Protein AF-A0AAW0J7J6-F1 (afdb_monomer)

InterPro domains:
  IPR004367 Cyclin, C-terminal domain [PF02984] (49-140)
  IPR004367 Cyclin, C-terminal domain [SM01332] (27-142)
  IPR036915 Cyclin-like superfamily [SSF47954] (57-147)

Structure (mmCIF, N/CA/C/O backbone):
data_AF-A0AAW0J7J6-F1
#
_entry.id   AF-A0AAW0J7J6-F1
#
loop_
_atom_site.group_PDB
_atom_site.id
_atom_site.type_symbol
_atom_site.label_atom_id
_atom_site.label_alt_id
_atom_site.label_comp_id
_atom_site.label_asym_id
_atom_site.label_entity_id
_atom_site.label_seq_id
_atom_site.pdbx_PDB_ins_code
_atom_site.Cartn_x
_atom_site.Cartn_y
_atom_site.Cartn_z
_atom_site.occupancy
_atom_site.B_iso_or_equiv
_atom_site.auth_seq_id
_atom_site.auth_comp_id
_atom_site.auth_asym_id
_atom_site.auth_atom_id
_atom_site.pdbx_PDB_model_num
ATOM 1 N N . MET A 1 1 ? -72.180 -29.987 40.366 1.00 38.53 1 MET A N 1
ATOM 2 C CA . MET A 1 1 ? -70.927 -30.148 39.592 1.00 38.53 1 MET A CA 1
ATOM 3 C C . MET A 1 1 ? -71.280 -30.005 38.111 1.00 38.53 1 MET A C 1
ATOM 5 O O . MET A 1 1 ? -71.855 -30.912 37.544 1.00 38.53 1 MET A O 1
ATOM 9 N N . SER A 1 2 ? -71.361 -28.787 37.572 1.00 52.69 2 SER A N 1
ATOM 10 C CA . SER A 1 2 ? -70.308 -28.119 36.783 1.00 52.69 2 SER A CA 1
ATOM 11 C C . SER A 1 2 ? -69.523 -29.055 35.858 1.00 52.69 2 SER A C 1
ATOM 13 O O . SER A 1 2 ? -68.655 -29.782 36.334 1.00 52.69 2 SER A O 1
ATOM 15 N N . ARG A 1 3 ? -69.794 -28.979 34.546 1.00 45.84 3 ARG A N 1
ATOM 16 C CA . ARG A 1 3 ? -68.845 -28.482 33.528 1.00 45.84 3 ARG A CA 1
ATOM 17 C C . ARG A 1 3 ? -69.516 -28.452 32.146 1.00 45.84 3 ARG A C 1
ATOM 19 O O . ARG A 1 3 ? -69.848 -29.481 31.570 1.00 45.84 3 ARG A O 1
ATOM 26 N N . ARG A 1 4 ? -69.716 -27.230 31.636 1.00 53.78 4 ARG A N 1
ATOM 27 C CA . ARG A 1 4 ? -70.018 -26.921 30.229 1.00 53.78 4 ARG A CA 1
ATOM 28 C C . ARG A 1 4 ? -68.932 -27.538 29.344 1.00 53.78 4 ARG A C 1
ATOM 30 O O . ARG A 1 4 ? -67.760 -27.243 29.553 1.00 53.78 4 ARG A O 1
ATOM 37 N N . SER A 1 5 ? -69.322 -28.330 28.348 1.00 50.41 5 SER A N 1
ATOM 38 C CA . SER A 1 5 ? -68.420 -28.763 27.279 1.00 50.41 5 SER A CA 1
ATOM 39 C C . SER A 1 5 ? -68.598 -27.830 26.080 1.00 50.41 5 SER A C 1
ATOM 41 O O . SER A 1 5 ? -69.646 -27.812 25.433 1.00 50.41 5 SER A O 1
ATOM 43 N N . SER A 1 6 ? -67.597 -26.980 25.859 1.00 52.25 6 SER A N 1
ATOM 44 C CA . SER A 1 6 ? -67.529 -26.019 24.760 1.00 52.25 6 SER A CA 1
ATOM 45 C C . SER A 1 6 ? -67.300 -26.735 23.428 1.00 52.25 6 SER A C 1
ATOM 47 O O . SER A 1 6 ? -66.286 -27.404 23.244 1.00 52.25 6 SER A O 1
ATOM 49 N N . ARG A 1 7 ? -68.207 -26.540 22.464 1.00 52.00 7 ARG A N 1
ATOM 50 C CA . ARG A 1 7 ? -67.952 -26.829 21.045 1.00 52.00 7 ARG A CA 1
ATOM 51 C C . ARG A 1 7 ? -66.916 -25.834 20.514 1.00 52.00 7 ARG A C 1
ATOM 53 O O . ARG A 1 7 ? -67.248 -24.681 20.256 1.00 52.00 7 ARG A O 1
ATOM 60 N N . LEU A 1 8 ? -65.680 -26.287 20.325 1.00 48.00 8 LEU A N 1
ATOM 61 C CA . LEU A 1 8 ? -64.693 -25.610 19.485 1.00 48.00 8 LEU A CA 1
ATOM 62 C C . LEU A 1 8 ? -64.948 -26.020 18.029 1.00 48.00 8 LEU A C 1
ATOM 64 O O . LEU A 1 8 ? -64.651 -27.142 17.628 1.00 48.00 8 LEU A O 1
ATOM 68 N N . GLN A 1 9 ? -65.522 -25.114 17.238 1.00 54.78 9 GLN A N 1
ATOM 69 C CA . GLN A 1 9 ? -65.436 -25.195 15.782 1.00 54.78 9 GLN A CA 1
ATOM 70 C C . GLN A 1 9 ? -63.993 -24.866 15.391 1.00 54.78 9 GLN A C 1
ATOM 72 O O . GLN A 1 9 ? -63.564 -23.715 15.471 1.00 54.78 9 GLN A O 1
ATOM 77 N N . ALA A 1 10 ? -63.233 -25.882 14.989 1.00 50.56 10 ALA A N 1
ATOM 78 C CA . ALA A 1 10 ? -61.953 -25.693 14.326 1.00 50.56 10 ALA A CA 1
ATOM 79 C C . ALA A 1 10 ? -62.216 -25.054 12.955 1.00 50.56 10 ALA A C 1
ATOM 81 O O . ALA A 1 10 ? -62.556 -25.722 11.980 1.00 50.56 10 ALA A O 1
ATOM 82 N N . LYS A 1 11 ? -62.114 -23.725 12.904 1.00 47.09 11 LYS A N 1
ATOM 83 C CA . LYS A 1 11 ? -62.123 -22.942 11.673 1.00 47.09 11 LYS A CA 1
ATOM 84 C C . LYS A 1 11 ? -60.850 -23.290 10.903 1.00 47.09 11 LYS A C 1
ATOM 86 O O . LYS A 1 11 ? -59.770 -22.796 11.213 1.00 47.09 11 LYS A O 1
ATOM 91 N N . GLN A 1 12 ? -60.984 -24.186 9.932 1.00 52.22 12 GLN A N 1
ATOM 92 C CA . GLN A 1 12 ? -59.944 -24.535 8.976 1.00 52.22 12 GLN A CA 1
ATOM 93 C C . GLN A 1 12 ? -59.668 -23.300 8.104 1.00 52.22 12 GLN A C 1
ATOM 95 O O . GLN A 1 12 ? -60.346 -23.051 7.113 1.00 52.22 12 GLN A O 1
ATOM 100 N N . GLN A 1 13 ? -58.716 -22.464 8.523 1.00 50.84 13 GLN A N 1
ATOM 101 C CA . GLN A 1 13 ? -58.174 -21.398 7.688 1.00 50.84 13 GLN A CA 1
ATOM 102 C C . GLN A 1 13 ? -57.128 -22.016 6.766 1.00 50.84 13 GLN A C 1
ATOM 104 O O . GLN A 1 13 ? -55.993 -22.276 7.157 1.00 50.84 13 GLN A O 1
ATOM 109 N N . HIS A 1 14 ? -57.545 -22.277 5.531 1.00 46.56 14 HIS A N 1
ATOM 110 C CA . HIS A 1 14 ? -56.637 -22.433 4.407 1.00 46.56 14 HIS A CA 1
ATOM 111 C C . HIS A 1 14 ? -55.864 -21.110 4.269 1.00 46.56 14 HIS A C 1
ATOM 113 O O . HIS A 1 14 ? -56.439 -20.092 3.887 1.00 46.56 14 HIS A O 1
ATOM 119 N N . ALA A 1 15 ? -54.585 -21.090 4.645 1.00 42.00 15 ALA A N 1
ATOM 120 C CA . ALA A 1 15 ? -53.710 -19.954 4.386 1.00 42.00 15 ALA A CA 1
ATOM 121 C C . ALA A 1 15 ? -53.380 -19.940 2.886 1.00 42.00 15 ALA A C 1
ATOM 123 O O . ALA A 1 15 ? -52.411 -20.554 2.445 1.00 42.00 15 ALA A O 1
ATOM 124 N N . GLN A 1 16 ? -54.224 -19.286 2.083 1.00 40.50 16 GLN A N 1
ATOM 125 C CA . GLN A 1 16 ? -53.833 -18.911 0.728 1.00 40.50 16 GLN A CA 1
ATOM 126 C C . GLN A 1 16 ? -52.681 -17.898 0.812 1.00 40.50 16 GL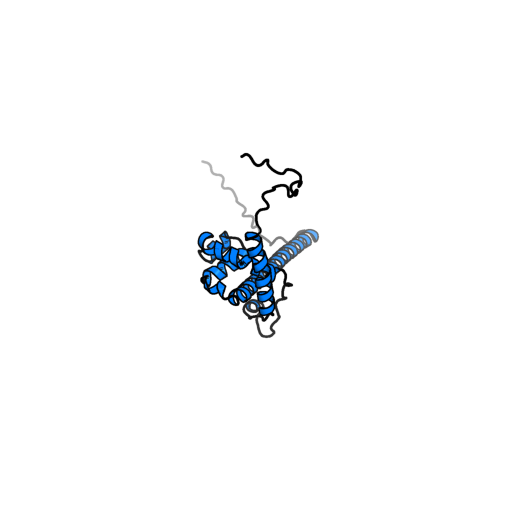N A C 1
ATOM 128 O O . GLN A 1 16 ? -52.750 -16.980 1.633 1.00 40.50 16 GLN A O 1
ATOM 133 N N . PRO A 1 17 ? -51.636 -18.025 -0.026 1.00 42.69 17 PRO A N 1
ATOM 134 C CA . PRO A 1 17 ? -50.601 -17.009 -0.115 1.00 42.69 17 PRO A CA 1
ATOM 135 C C . PRO A 1 17 ? -51.252 -15.720 -0.619 1.00 42.69 17 PRO A C 1
ATOM 137 O O . PRO A 1 17 ? -51.752 -15.673 -1.745 1.00 42.69 17 PRO A O 1
ATOM 140 N N . SER A 1 18 ? -51.284 -14.705 0.244 1.00 47.31 18 SER A N 1
ATOM 141 C CA . SER A 1 18 ? -51.886 -13.398 -0.003 1.00 47.31 18 SER A CA 1
ATOM 142 C C . SER A 1 18 ? -51.384 -12.836 -1.334 1.00 47.31 18 SER A C 1
ATOM 144 O O . SER A 1 18 ? -50.194 -12.551 -1.490 1.00 47.31 18 SER A O 1
ATOM 146 N N . GLN A 1 19 ? -52.280 -12.726 -2.314 1.00 56.69 19 GLN A N 1
ATOM 147 C CA . GLN A 1 19 ? -52.021 -11.976 -3.538 1.00 56.69 19 GLN A CA 1
ATOM 148 C C . GLN A 1 19 ? -52.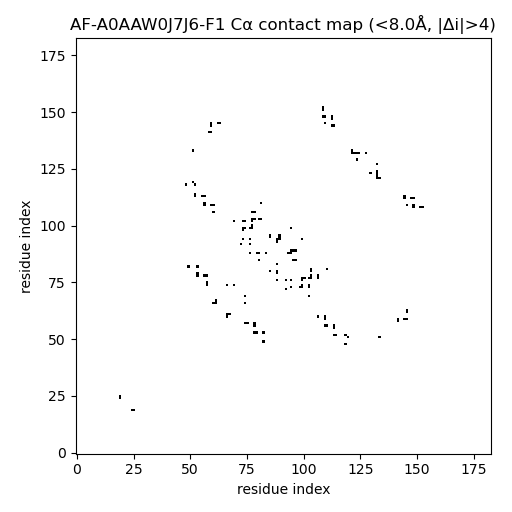077 -10.475 -3.199 1.00 56.69 19 GLN A C 1
ATOM 150 O O . GLN A 1 19 ? -52.892 -10.092 -2.363 1.00 56.69 19 GLN A O 1
ATOM 155 N N . PRO A 1 20 ? -51.213 -9.628 -3.787 1.00 52.34 20 PRO A N 1
ATOM 156 C CA . PRO A 1 20 ? -51.205 -8.193 -3.502 1.00 52.34 20 PRO A CA 1
ATOM 157 C C . PRO A 1 20 ? -52.531 -7.556 -3.950 1.00 52.34 20 PRO A C 1
ATOM 159 O O . PRO A 1 20 ? -52.893 -7.662 -5.121 1.00 52.34 20 PRO A O 1
ATOM 162 N N . ASP A 1 21 ? -53.229 -6.885 -3.029 1.00 58.28 21 ASP A N 1
ATOM 163 C CA . ASP A 1 21 ? -54.620 -6.409 -3.176 1.00 58.28 21 ASP A CA 1
ATOM 164 C C . ASP A 1 21 ? -54.769 -5.183 -4.105 1.00 58.28 21 ASP A C 1
ATOM 166 O O . ASP A 1 21 ? -55.858 -4.643 -4.296 1.00 58.28 21 ASP A O 1
ATOM 170 N N . SER A 1 22 ? -53.684 -4.716 -4.729 1.00 61.19 22 SER A N 1
ATOM 171 C CA . SER A 1 22 ? -53.727 -3.594 -5.666 1.00 61.19 22 SER A CA 1
ATOM 172 C C . SER A 1 22 ? -52.534 -3.595 -6.630 1.00 61.19 22 SER A C 1
ATOM 174 O O . SER A 1 22 ? -51.399 -3.873 -6.218 1.00 61.19 22 SER A O 1
ATOM 176 N N . PRO A 1 23 ? -52.726 -3.184 -7.902 1.00 67.81 23 PRO A N 1
ATOM 177 C CA . PRO A 1 23 ? -51.634 -2.947 -8.847 1.00 67.81 23 PRO A CA 1
ATOM 178 C C . PRO A 1 23 ? -50.548 -2.007 -8.304 1.00 67.81 23 PRO A C 1
ATOM 180 O O . PRO A 1 23 ? -49.401 -2.084 -8.745 1.00 67.81 23 PRO A O 1
ATOM 183 N N . GLN A 1 24 ? -50.885 -1.124 -7.356 1.00 67.56 24 GLN A N 1
ATOM 184 C CA . GLN A 1 24 ? -49.934 -0.201 -6.735 1.00 67.56 24 GLN A CA 1
ATOM 185 C C . GLN A 1 24 ? -49.022 -0.890 -5.708 1.00 67.56 24 GLN A C 1
ATOM 187 O O . GLN A 1 24 ? -47.818 -0.638 -5.704 1.00 67.56 24 GLN A O 1
ATOM 192 N N . GLU A 1 25 ? -49.535 -1.818 -4.895 1.00 68.44 25 GLU A N 1
ATOM 193 C CA . GLU A 1 25 ? -48.712 -2.571 -3.934 1.00 68.44 25 GLU A CA 1
ATOM 194 C C . GLU A 1 25 ? -47.718 -3.495 -4.642 1.00 68.44 25 GLU A C 1
ATOM 196 O O . GLU A 1 25 ? -46.540 -3.551 -4.277 1.00 68.44 25 GLU A O 1
ATOM 201 N N . ALA A 1 26 ? -48.151 -4.154 -5.722 1.00 70.62 26 ALA A N 1
ATOM 202 C CA . ALA A 1 26 ? -47.269 -4.969 -6.553 1.00 70.62 26 ALA A CA 1
ATOM 203 C C . ALA A 1 26 ? -46.129 -4.134 -7.169 1.00 70.62 26 ALA A C 1
ATOM 205 O O . ALA A 1 26 ? -44.977 -4.578 -7.199 1.00 70.62 26 ALA A O 1
ATOM 206 N N . GLN A 1 27 ? -46.420 -2.903 -7.604 1.00 74.19 27 GLN A N 1
ATOM 207 C CA . GLN A 1 27 ? -45.414 -1.969 -8.119 1.00 74.19 27 GLN A CA 1
ATOM 208 C C . GLN A 1 27 ? -44.433 -1.516 -7.034 1.00 74.19 27 GLN A C 1
ATOM 210 O O . GLN A 1 27 ? -43.229 -1.497 -7.286 1.00 74.19 27 GLN A O 1
ATOM 215 N N . ILE A 1 28 ? -44.907 -1.220 -5.819 1.00 75.31 28 ILE A N 1
ATOM 216 C CA . ILE A 1 28 ? -44.052 -0.831 -4.686 1.00 75.31 28 ILE A CA 1
ATOM 217 C C . ILE A 1 28 ? -43.123 -1.985 -4.286 1.00 75.31 28 ILE A C 1
ATOM 219 O O . ILE A 1 28 ? -41.921 -1.773 -4.118 1.00 75.31 28 ILE A O 1
ATOM 223 N N . ILE A 1 29 ? -43.633 -3.218 -4.193 1.00 70.81 29 ILE A N 1
ATOM 224 C CA . ILE A 1 29 ? -42.831 -4.407 -3.860 1.00 70.81 29 ILE A CA 1
ATOM 225 C C . ILE A 1 29 ? -41.779 -4.677 -4.946 1.00 70.81 29 ILE A C 1
ATOM 227 O O . ILE A 1 29 ? -40.615 -4.947 -4.629 1.00 70.81 29 ILE A O 1
ATOM 231 N N . GLN A 1 30 ? -42.143 -4.560 -6.228 1.00 71.56 30 GLN A N 1
ATOM 232 C CA . GLN A 1 30 ? -41.195 -4.704 -7.336 1.00 71.56 30 GLN A CA 1
ATOM 233 C C . GLN A 1 30 ? -40.149 -3.584 -7.357 1.00 71.56 30 GLN A C 1
ATOM 235 O O . GLN A 1 30 ? -38.965 -3.868 -7.540 1.00 71.56 30 GLN A O 1
ATOM 240 N N . ALA A 1 31 ? -40.549 -2.331 -7.137 1.00 72.50 31 ALA A N 1
ATOM 241 C CA . ALA A 1 31 ? -39.640 -1.191 -7.070 1.00 72.50 31 ALA A CA 1
ATOM 242 C C . ALA A 1 31 ? -38.655 -1.331 -5.902 1.00 72.50 31 ALA A C 1
ATOM 244 O O . ALA A 1 31 ? -37.460 -1.096 -6.077 1.00 72.50 31 ALA A O 1
ATOM 245 N N . LYS A 1 32 ? -39.123 -1.806 -4.742 1.00 67.75 32 LYS A N 1
ATOM 246 C CA . LYS A 1 32 ? -38.289 -2.075 -3.565 1.00 67.75 32 LYS A CA 1
ATOM 247 C C . LYS A 1 32 ? -37.302 -3.216 -3.830 1.00 67.75 32 LYS A C 1
ATOM 249 O O . LYS A 1 32 ? -36.115 -3.042 -3.581 1.00 67.75 32 LYS A O 1
ATOM 254 N N . LYS A 1 33 ? -37.739 -4.319 -4.459 1.00 69.31 33 LYS A N 1
ATOM 255 C CA . LYS A 1 33 ? -36.843 -5.403 -4.922 1.00 69.31 33 LYS A CA 1
ATOM 256 C C . LYS A 1 33 ? -35.786 -4.912 -5.916 1.00 69.31 33 LYS A C 1
ATOM 258 O O . LYS A 1 33 ? -34.617 -5.269 -5.781 1.00 69.31 33 LYS A O 1
ATOM 263 N N . ARG A 1 34 ? -36.175 -4.090 -6.900 1.00 67.75 34 ARG A N 1
ATOM 264 C CA . ARG A 1 34 ? -35.251 -3.505 -7.891 1.00 67.75 34 ARG A CA 1
ATOM 265 C C . ARG A 1 34 ? -34.234 -2.580 -7.221 1.00 67.75 34 ARG A C 1
ATOM 267 O O . ARG A 1 34 ? -33.051 -2.702 -7.513 1.00 67.75 34 ARG A O 1
ATOM 274 N N . LYS A 1 35 ? -34.672 -1.736 -6.279 1.00 70.00 35 LYS A N 1
ATOM 275 C CA . LYS A 1 35 ? -33.812 -0.842 -5.488 1.00 70.00 35 LYS A CA 1
ATOM 276 C C . LYS A 1 35 ? -32.777 -1.635 -4.683 1.00 70.00 35 LYS A C 1
ATOM 278 O O . LYS A 1 35 ? -31.587 -1.408 -4.851 1.00 70.00 35 LYS A O 1
ATOM 283 N N . THR A 1 36 ? -33.203 -2.638 -3.910 1.00 61.72 36 THR A N 1
ATOM 284 C CA . THR A 1 36 ? -32.291 -3.472 -3.108 1.00 61.72 36 THR A CA 1
ATOM 285 C C . THR A 1 36 ? -31.291 -4.238 -3.976 1.00 61.72 36 THR A C 1
ATOM 287 O O . THR A 1 36 ? -30.105 -4.272 -3.663 1.00 61.72 36 THR A O 1
ATOM 290 N N . ALA A 1 37 ? -31.729 -4.818 -5.098 1.00 64.62 37 ALA A N 1
ATOM 291 C CA . ALA A 1 37 ? -30.824 -5.499 -6.026 1.00 64.62 37 ALA A CA 1
ATOM 292 C C . ALA A 1 37 ? -29.805 -4.535 -6.660 1.00 64.62 37 ALA A C 1
ATOM 294 O O . ALA A 1 37 ? -28.649 -4.903 -6.873 1.00 64.62 37 ALA A O 1
ATOM 295 N N . GLN A 1 38 ? -30.216 -3.299 -6.942 1.00 58.66 38 GLN A N 1
ATOM 296 C CA . GLN A 1 38 ? -29.358 -2.264 -7.507 1.00 58.66 38 GLN A CA 1
ATOM 297 C C . GLN A 1 38 ? -28.343 -1.735 -6.484 1.00 58.66 38 GLN A C 1
ATOM 299 O O . GLN A 1 38 ? -27.178 -1.572 -6.837 1.00 58.66 38 GLN A O 1
ATOM 304 N N . ASP A 1 39 ? -28.739 -1.557 -5.221 1.00 57.72 39 ASP A N 1
ATOM 305 C CA . ASP A 1 39 ? -27.836 -1.200 -4.119 1.00 57.72 39 ASP A CA 1
ATOM 306 C C . ASP A 1 39 ? -26.802 -2.305 -3.847 1.00 57.72 39 ASP A C 1
ATOM 308 O O . ASP A 1 39 ? -25.609 -2.024 -3.736 1.00 57.72 39 ASP A O 1
ATOM 312 N N . VAL A 1 40 ? -27.214 -3.579 -3.853 1.00 63.19 40 VAL A N 1
ATOM 313 C CA . VAL A 1 40 ? -26.287 -4.722 -3.733 1.00 63.19 40 VAL A CA 1
ATOM 314 C C . VAL A 1 40 ? -25.324 -4.778 -4.919 1.00 63.19 40 VAL A C 1
ATOM 316 O O . VAL A 1 40 ? -24.127 -5.008 -4.741 1.00 63.19 40 VAL A O 1
ATOM 319 N N . LYS A 1 41 ? -25.819 -4.553 -6.142 1.00 63.06 41 LYS A N 1
ATOM 320 C CA . LYS A 1 41 ? -24.982 -4.537 -7.349 1.00 63.06 41 LYS A CA 1
ATOM 321 C C . LYS A 1 41 ? -23.969 -3.388 -7.317 1.00 63.06 41 LYS A C 1
ATOM 323 O O . LYS A 1 41 ? -22.806 -3.611 -7.637 1.00 63.06 41 LYS A O 1
ATOM 328 N N . LYS A 1 42 ? -24.389 -2.200 -6.873 1.00 58.12 42 LYS A N 1
ATOM 329 C CA . LYS A 1 42 ? -23.521 -1.030 -6.689 1.00 58.12 42 LYS A CA 1
ATOM 330 C C . LYS A 1 42 ? -22.453 -1.286 -5.622 1.00 58.12 42 LYS A C 1
ATOM 332 O O . LYS A 1 42 ? -21.285 -0.998 -5.857 1.00 58.12 42 LYS A O 1
ATOM 337 N N . GLY A 1 43 ? -22.826 -1.893 -4.493 1.00 60.12 43 GLY A N 1
ATOM 338 C CA . GLY A 1 43 ? -21.879 -2.280 -3.444 1.00 60.12 43 GLY A CA 1
ATOM 339 C C . GLY A 1 43 ? -20.826 -3.279 -3.935 1.00 60.12 43 GLY A C 1
ATOM 340 O O . GLY A 1 43 ? -19.638 -3.093 -3.686 1.00 60.12 43 GLY A O 1
ATOM 341 N N . LYS A 1 44 ? -21.235 -4.297 -4.704 1.00 59.91 44 LYS A N 1
ATOM 342 C CA . LYS A 1 44 ? -20.305 -5.263 -5.316 1.00 59.91 44 LYS A CA 1
ATOM 343 C C . LYS A 1 44 ? -19.314 -4.596 -6.272 1.00 59.91 44 LYS A C 1
ATOM 345 O O . LYS A 1 44 ? -18.127 -4.911 -6.238 1.00 59.91 44 LYS A O 1
ATOM 350 N N . GLU A 1 45 ? -19.778 -3.668 -7.104 1.00 61.12 45 GLU A N 1
ATOM 351 C CA . GLU A 1 45 ? -18.913 -2.942 -8.040 1.00 61.12 45 GLU A CA 1
ATOM 352 C C . GLU A 1 45 ? -17.855 -2.099 -7.310 1.00 61.12 45 GLU A C 1
ATOM 354 O O . GLU A 1 45 ? -16.681 -2.138 -7.675 1.00 61.12 45 GLU A O 1
ATOM 359 N N . GLU A 1 46 ? -18.238 -1.404 -6.237 1.00 64.69 46 GLU A N 1
ATOM 360 C CA . GLU A 1 46 ? -17.310 -0.625 -5.406 1.00 64.69 46 GLU A CA 1
ATOM 361 C C . GLU A 1 46 ? -16.263 -1.505 -4.713 1.00 64.69 46 GLU A C 1
ATOM 363 O O . GLU A 1 46 ? -15.080 -1.166 -4.701 1.00 64.69 46 GLU A O 1
ATOM 368 N N . ILE A 1 47 ? -16.660 -2.674 -4.202 1.00 68.25 47 ILE A N 1
ATOM 369 C CA . ILE A 1 47 ? -15.726 -3.644 -3.608 1.00 68.25 47 ILE A CA 1
ATOM 370 C C . ILE A 1 47 ? -14.723 -4.135 -4.655 1.00 68.25 47 ILE A C 1
ATOM 372 O O . ILE A 1 47 ? -13.528 -4.221 -4.380 1.00 68.25 47 ILE A O 1
ATOM 376 N N . THR A 1 48 ? -15.186 -4.398 -5.878 1.00 67.19 48 THR A N 1
ATOM 377 C CA . THR A 1 48 ? -14.300 -4.898 -6.936 1.00 67.19 48 THR A CA 1
ATOM 378 C C . THR A 1 48 ? -13.325 -3.816 -7.402 1.00 67.19 48 THR A C 1
ATOM 380 O O . THR A 1 48 ? -12.164 -4.108 -7.680 1.00 67.19 48 THR A O 1
ATOM 383 N N . LYS A 1 49 ? -13.755 -2.546 -7.430 1.00 68.50 49 LYS A N 1
ATOM 384 C CA . LYS A 1 49 ? -12.854 -1.409 -7.669 1.00 68.50 49 LYS A CA 1
ATOM 385 C C . LYS A 1 49 ? -11.793 -1.308 -6.577 1.00 68.50 49 LYS A C 1
ATOM 387 O O . LYS A 1 49 ? -10.620 -1.195 -6.912 1.00 68.50 49 LYS A O 1
ATOM 392 N N . LYS A 1 50 ? -12.179 -1.390 -5.298 1.00 74.44 50 LYS A N 1
ATOM 393 C CA . LYS A 1 50 ? -11.228 -1.356 -4.173 1.00 74.44 50 LYS A CA 1
ATOM 394 C C . LYS A 1 50 ? -10.182 -2.469 -4.268 1.00 74.44 50 LYS A C 1
ATOM 396 O O . LYS A 1 50 ? -8.997 -2.178 -4.173 1.00 74.44 50 LYS A O 1
ATOM 401 N N . HIS A 1 51 ? -10.609 -3.698 -4.550 1.00 76.19 51 HIS A N 1
ATOM 402 C C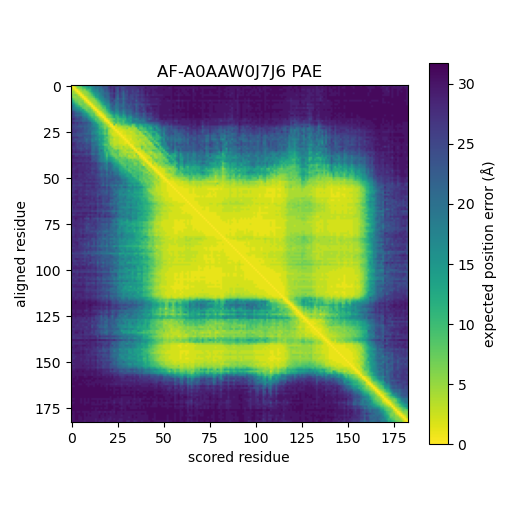A . HIS A 1 51 ? -9.704 -4.842 -4.685 1.00 76.19 51 HIS A CA 1
ATOM 403 C C . HIS A 1 51 ? -8.681 -4.664 -5.821 1.00 76.19 51 HIS A C 1
ATOM 405 O O . HIS A 1 51 ? -7.501 -4.961 -5.663 1.00 76.19 51 HIS A O 1
ATOM 411 N N . GLN A 1 52 ? -9.101 -4.090 -6.954 1.00 77.88 52 GLN A N 1
ATOM 412 C CA . GLN A 1 52 ? -8.184 -3.782 -8.057 1.00 77.88 52 GLN A CA 1
ATOM 413 C C . GLN A 1 52 ? -7.097 -2.776 -7.661 1.00 77.88 52 GLN A C 1
ATOM 415 O O . GLN A 1 52 ? -5.966 -2.884 -8.134 1.00 77.88 52 GLN A O 1
ATOM 420 N N . TYR A 1 53 ? -7.429 -1.784 -6.832 1.00 83.88 53 TYR A N 1
ATOM 421 C CA . TYR A 1 53 ? -6.453 -0.811 -6.342 1.00 83.88 53 TYR A CA 1
ATOM 422 C C . TYR A 1 53 ? -5.461 -1.433 -5.356 1.00 83.88 53 TYR A C 1
ATOM 424 O O . TYR A 1 53 ? -4.276 -1.119 -5.425 1.00 83.88 53 TYR A O 1
ATOM 432 N N . GLU A 1 54 ? -5.928 -2.335 -4.495 1.00 86.62 54 GLU A N 1
ATOM 433 C CA . GLU A 1 54 ? -5.093 -3.073 -3.544 1.00 86.62 54 GLU A CA 1
ATOM 434 C C . GLU A 1 54 ? -4.032 -3.930 -4.251 1.00 86.62 54 GLU A C 1
ATOM 436 O O . GLU A 1 54 ? -2.846 -3.804 -3.952 1.00 86.62 54 GLU A O 1
ATOM 441 N N . ILE A 1 55 ? -4.427 -4.724 -5.256 1.00 88.38 55 ILE A N 1
ATOM 442 C CA . ILE A 1 55 ? -3.486 -5.561 -6.024 1.00 88.38 55 ILE A CA 1
ATOM 443 C C . ILE A 1 55 ? -2.425 -4.697 -6.716 1.00 88.38 55 ILE A C 1
ATOM 445 O O . ILE A 1 55 ? -1.237 -4.986 -6.643 1.00 88.38 55 ILE A O 1
ATOM 449 N N . ARG A 1 56 ? -2.834 -3.594 -7.352 1.00 89.31 56 ARG A N 1
ATOM 450 C CA . ARG A 1 56 ? -1.903 -2.680 -8.040 1.00 89.31 56 ARG A CA 1
ATOM 451 C C . ARG A 1 56 ? -0.922 -2.010 -7.098 1.00 89.31 56 ARG A C 1
ATOM 453 O O . ARG A 1 56 ? 0.205 -1.735 -7.498 1.00 89.31 56 ARG A O 1
ATOM 460 N N . LEU A 1 57 ? -1.380 -1.689 -5.892 1.00 93.56 57 LEU A N 1
ATOM 461 C CA . LEU A 1 57 ? -0.526 -1.130 -4.860 1.00 93.56 57 LEU A CA 1
ATOM 462 C C . LEU A 1 57 ? 0.574 -2.126 -4.501 1.00 93.56 57 LEU A C 1
ATOM 464 O O . LEU A 1 57 ? 1.742 -1.754 -4.535 1.00 93.56 57 LEU A O 1
ATOM 468 N N . LEU A 1 58 ? 0.216 -3.388 -4.256 1.00 94.62 58 LEU A N 1
ATOM 469 C CA . LEU A 1 58 ? 1.187 -4.442 -3.962 1.00 94.62 58 LEU A CA 1
ATOM 470 C C . LEU A 1 58 ? 2.131 -4.716 -5.138 1.00 94.62 58 LEU A C 1
ATOM 472 O O . LEU A 1 58 ? 3.342 -4.750 -4.927 1.00 94.62 58 LEU A O 1
ATOM 476 N N . ASP A 1 59 ? 1.607 -4.823 -6.364 1.00 93.12 59 ASP A N 1
ATOM 477 C CA . ASP A 1 59 ? 2.413 -4.969 -7.585 1.00 93.12 59 ASP A CA 1
ATOM 478 C C . ASP A 1 59 ? 3.475 -3.866 -7.688 1.00 93.12 59 ASP A C 1
ATOM 480 O O . ASP A 1 59 ? 4.616 -4.135 -8.052 1.00 93.12 59 ASP A O 1
ATOM 484 N N . LEU A 1 60 ? 3.109 -2.619 -7.368 1.00 94.81 60 LEU A N 1
ATOM 485 C CA . LEU A 1 60 ? 4.027 -1.484 -7.412 1.00 94.81 60 LEU A CA 1
ATOM 486 C C . LEU A 1 60 ? 5.025 -1.498 -6.246 1.00 94.81 60 LEU A C 1
ATOM 488 O O . LEU A 1 60 ? 6.205 -1.225 -6.459 1.00 94.81 60 LEU A O 1
ATOM 492 N N . CYS A 1 61 ? 4.571 -1.815 -5.030 1.00 96.00 61 CYS A N 1
ATOM 493 C CA . CYS A 1 61 ? 5.418 -1.882 -3.840 1.00 96.00 61 CYS A CA 1
ATOM 494 C C . CYS A 1 61 ? 6.533 -2.922 -3.987 1.00 96.00 61 CYS A C 1
ATOM 496 O O . CYS A 1 61 ? 7.671 -2.623 -3.641 1.00 96.00 61 CYS A O 1
ATOM 498 N N . ILE A 1 62 ? 6.240 -4.102 -4.543 1.00 95.38 62 ILE A N 1
ATOM 499 C CA . ILE A 1 62 ? 7.219 -5.195 -4.701 1.00 95.38 62 ILE A CA 1
ATOM 500 C C . ILE A 1 62 ? 8.359 -4.818 -5.668 1.00 95.38 62 ILE A C 1
ATOM 502 O O . ILE A 1 62 ? 9.442 -5.397 -5.608 1.00 95.38 62 ILE A O 1
ATOM 506 N N . LEU A 1 63 ? 8.159 -3.823 -6.539 1.00 95.06 63 LEU A N 1
ATOM 507 C CA . LEU A 1 63 ? 9.227 -3.317 -7.409 1.00 95.06 63 LEU A CA 1
ATOM 508 C C . LEU A 1 63 ? 10.235 -2.425 -6.672 1.00 95.06 63 LEU A C 1
ATOM 510 O O . LEU A 1 63 ? 11.331 -2.202 -7.187 1.00 95.06 63 LEU A O 1
ATOM 514 N N . ALA A 1 64 ? 9.882 -1.896 -5.499 1.00 95.12 64 ALA A N 1
ATOM 515 C CA . ALA A 1 64 ? 10.804 -1.146 -4.659 1.00 95.12 64 ALA A CA 1
ATOM 516 C C . ALA A 1 64 ? 11.609 -2.109 -3.780 1.00 95.12 64 ALA A C 1
ATOM 518 O O . ALA A 1 64 ? 11.034 -2.919 -3.054 1.00 95.12 64 ALA A O 1
ATOM 519 N N . ILE A 1 65 ? 12.940 -1.995 -3.805 1.00 94.94 65 ILE A N 1
ATOM 520 C CA . ILE A 1 65 ? 13.828 -2.868 -3.021 1.00 94.94 65 ILE A CA 1
ATOM 521 C C . ILE A 1 65 ? 13.581 -2.748 -1.509 1.00 94.94 65 ILE A C 1
ATOM 523 O O . ILE A 1 65 ? 13.590 -3.758 -0.813 1.00 94.94 65 ILE A O 1
ATOM 527 N N . ASP A 1 66 ? 13.245 -1.545 -1.037 1.00 95.06 66 ASP A N 1
ATOM 528 C CA . ASP A 1 66 ? 12.930 -1.248 0.367 1.00 95.06 66 ASP A CA 1
ATOM 529 C C . ASP A 1 66 ? 11.709 -2.039 0.879 1.00 95.06 66 ASP A C 1
ATOM 531 O O . ASP A 1 66 ? 11.543 -2.226 2.079 1.00 95.06 66 ASP A O 1
ATOM 535 N N . SER A 1 67 ? 10.859 -2.572 -0.012 1.00 97.00 67 SER A N 1
ATOM 536 C CA . SER A 1 67 ? 9.744 -3.441 0.393 1.00 97.00 67 SER A CA 1
ATOM 537 C C . SER A 1 67 ? 10.205 -4.720 1.100 1.00 97.00 67 SER A C 1
ATOM 539 O O . SER A 1 67 ? 9.443 -5.293 1.878 1.00 97.00 67 SER A O 1
ATOM 541 N N . L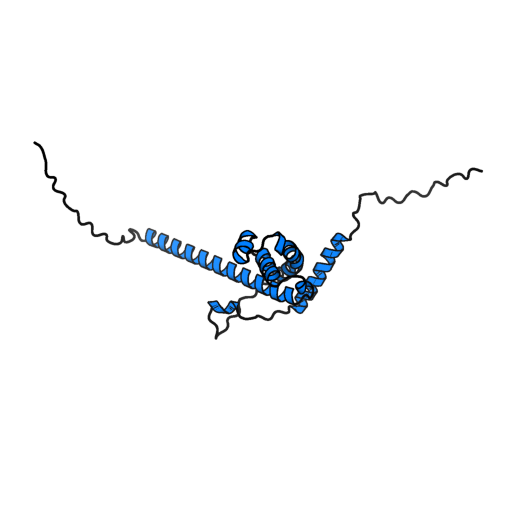EU A 1 68 ? 11.450 -5.152 0.863 1.00 96.69 68 LEU A N 1
ATOM 542 C CA . LEU A 1 68 ? 12.049 -6.344 1.467 1.00 96.69 68 LEU A CA 1
ATOM 543 C C . LEU A 1 68 ? 12.361 -6.176 2.960 1.00 96.69 68 LEU A C 1
ATOM 545 O O . LEU A 1 68 ? 12.619 -7.173 3.633 1.00 96.69 68 LEU A O 1
ATOM 549 N N . GLU A 1 69 ? 12.308 -4.950 3.489 1.00 97.06 69 GLU A N 1
ATOM 550 C CA . GLU A 1 69 ? 12.394 -4.690 4.932 1.00 97.06 69 GLU A CA 1
ATOM 551 C C . GLU A 1 69 ? 11.136 -5.176 5.675 1.00 97.06 69 GLU A C 1
ATOM 553 O O . GLU A 1 69 ? 11.172 -5.428 6.880 1.00 97.06 69 GLU A O 1
ATOM 558 N N . PHE A 1 70 ? 10.032 -5.396 4.952 1.00 97.38 70 PHE A N 1
ATOM 559 C CA . PHE A 1 70 ? 8.766 -5.872 5.497 1.00 97.38 70 PHE A CA 1
ATOM 560 C C . PHE A 1 70 ? 8.488 -7.326 5.102 1.00 97.38 70 PHE A C 1
ATOM 562 O O . PHE A 1 70 ? 8.694 -7.758 3.967 1.00 97.38 70 PHE A O 1
ATOM 569 N N . GLN A 1 71 ? 7.911 -8.099 6.024 1.00 97.31 71 GLN A N 1
ATOM 570 C CA . GLN A 1 71 ? 7.387 -9.425 5.683 1.00 97.31 71 GLN A CA 1
ATOM 571 C C . GLN A 1 71 ? 6.216 -9.294 4.700 1.00 97.31 71 GLN A C 1
ATOM 573 O O . GLN A 1 71 ? 5.383 -8.398 4.833 1.00 97.31 71 GLN A O 1
ATOM 578 N N . TYR A 1 72 ? 6.052 -10.254 3.787 1.00 96.50 72 TYR A N 1
ATOM 579 C CA . TYR A 1 72 ? 4.957 -10.223 2.803 1.00 96.50 72 TYR A CA 1
ATOM 580 C C . TYR A 1 72 ? 3.562 -10.162 3.444 1.00 96.50 72 TYR A C 1
ATOM 582 O O . TYR A 1 72 ? 2.674 -9.488 2.926 1.00 96.50 72 TYR A O 1
ATOM 590 N N . ARG A 1 73 ? 3.381 -10.792 4.616 1.00 97.06 73 ARG A N 1
ATOM 591 C CA . ARG A 1 73 ? 2.143 -10.676 5.408 1.00 97.06 73 ARG A CA 1
ATOM 592 C C . ARG A 1 73 ? 1.875 -9.246 5.892 1.00 97.06 73 ARG A C 1
ATOM 594 O O . ARG A 1 73 ? 0.722 -8.830 5.913 1.00 97.06 73 ARG A 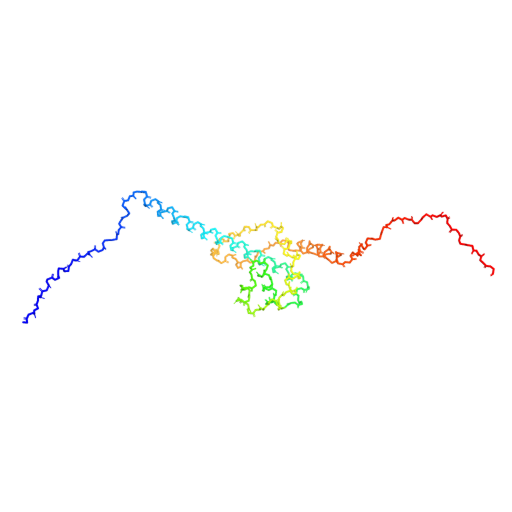O 1
ATOM 601 N N . ILE A 1 74 ? 2.925 -8.503 6.248 1.00 97.81 74 ILE A N 1
ATOM 602 C CA . ILE A 1 74 ? 2.839 -7.109 6.698 1.00 97.81 74 ILE A CA 1
ATOM 603 C C . ILE A 1 74 ? 2.533 -6.205 5.501 1.00 97.81 74 ILE A C 1
ATOM 605 O O . ILE A 1 74 ? 1.606 -5.411 5.594 1.00 97.81 74 ILE A O 1
ATOM 609 N N . LEU A 1 75 ? 3.211 -6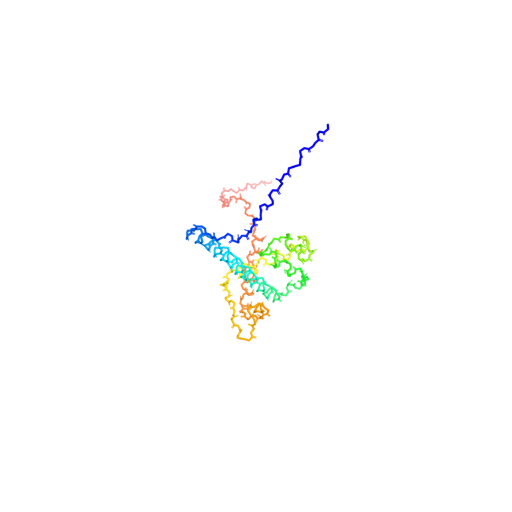.386 4.357 1.00 97.62 75 LEU A N 1
ATOM 610 C CA . LEU A 1 75 ? 2.904 -5.652 3.117 1.00 97.62 75 LEU A CA 1
ATOM 611 C C . LEU A 1 75 ? 1.431 -5.816 2.714 1.00 97.62 75 LEU A C 1
ATOM 613 O O . LEU A 1 75 ? 0.741 -4.828 2.479 1.00 97.62 75 LEU A O 1
ATOM 617 N N . ALA A 1 76 ? 0.931 -7.056 2.671 1.00 96.81 76 ALA A N 1
ATOM 618 C CA . ALA A 1 76 ? -0.461 -7.332 2.320 1.00 96.81 76 ALA A CA 1
ATOM 619 C C . ALA A 1 76 ? -1.446 -6.675 3.303 1.00 96.81 76 ALA A C 1
ATOM 621 O O . ALA A 1 76 ? -2.408 -6.031 2.885 1.00 96.81 76 ALA A O 1
ATOM 622 N N . ALA A 1 77 ? -1.186 -6.781 4.609 1.00 97.44 77 ALA A N 1
ATOM 623 C CA . ALA A 1 77 ? -2.023 -6.165 5.633 1.00 97.44 77 ALA A CA 1
ATOM 624 C C . ALA A 1 77 ? -1.994 -4.627 5.578 1.00 97.44 77 ALA A C 1
ATOM 626 O O . ALA A 1 77 ? -3.044 -3.993 5.686 1.00 97.44 77 ALA A O 1
ATOM 627 N N . ALA A 1 78 ? -0.822 -4.026 5.363 1.00 97.56 78 ALA A N 1
ATOM 628 C CA . ALA A 1 78 ? -0.657 -2.583 5.225 1.00 97.56 78 ALA A CA 1
ATOM 629 C C . ALA A 1 78 ? -1.374 -2.047 3.978 1.00 97.56 78 ALA A C 1
ATOM 631 O O . ALA A 1 78 ? -2.095 -1.049 4.059 1.00 97.56 78 ALA A O 1
ATOM 632 N N . ALA A 1 79 ? -1.257 -2.743 2.843 1.00 96.38 79 ALA A N 1
ATOM 633 C CA . ALA A 1 79 ? -1.988 -2.406 1.626 1.00 96.38 79 ALA A CA 1
ATOM 634 C C . ALA A 1 79 ? -3.504 -2.459 1.859 1.00 96.38 79 ALA A C 1
ATOM 636 O O . ALA A 1 79 ? -4.203 -1.494 1.549 1.00 96.38 79 ALA A O 1
ATOM 637 N N . LEU A 1 80 ? -4.008 -3.531 2.480 1.00 94.81 80 LEU A N 1
ATOM 638 C CA . LEU A 1 80 ? -5.421 -3.671 2.837 1.00 94.81 80 LEU A CA 1
ATOM 639 C C . LEU A 1 80 ? -5.894 -2.555 3.789 1.00 94.81 80 LEU A C 1
ATOM 641 O O . LEU A 1 80 ? -7.018 -2.055 3.657 1.00 94.81 80 LEU A O 1
ATOM 645 N N . CYS A 1 81 ? -5.034 -2.118 4.714 1.00 95.75 81 CYS A N 1
ATOM 646 C CA . CYS A 1 81 ? -5.317 -1.035 5.657 1.00 95.75 81 CYS A CA 1
ATOM 647 C C . CYS A 1 81 ? -5.549 0.320 4.964 1.00 95.75 81 CYS A C 1
ATOM 649 O O . CYS A 1 81 ? -6.333 1.126 5.453 1.00 95.75 81 CYS A O 1
ATOM 651 N N . HIS A 1 82 ? -4.954 0.567 3.791 1.00 94.19 82 HIS A N 1
ATOM 652 C CA . HIS A 1 82 ? -5.194 1.793 3.008 1.00 94.19 82 HIS A CA 1
ATOM 653 C C . HIS A 1 82 ? -6.579 1.852 2.334 1.00 94.19 82 HIS A C 1
ATOM 655 O O . HIS A 1 82 ? -6.985 2.916 1.846 1.00 94.19 82 HIS A O 1
ATOM 661 N N . PHE A 1 83 ? -7.316 0.734 2.294 1.00 89.69 83 PHE A N 1
ATOM 662 C CA . PHE A 1 83 ? -8.640 0.625 1.654 1.00 89.69 83 PHE A CA 1
ATOM 663 C C . PHE A 1 83 ? -9.774 0.221 2.608 1.00 89.69 83 PHE A C 1
ATOM 665 O O . PHE A 1 83 ? -10.959 0.317 2.244 1.00 89.69 83 PHE A O 1
ATOM 672 N N . THR A 1 84 ? -9.419 -0.231 3.809 1.00 91.62 84 THR A N 1
ATOM 673 C CA . THR A 1 84 ? -10.324 -0.751 4.839 1.00 91.62 84 THR A CA 1
ATOM 674 C C . THR A 1 84 ? -9.967 -0.164 6.208 1.00 91.62 84 THR A C 1
ATOM 676 O O . THR A 1 84 ? -9.255 0.831 6.276 1.00 91.62 84 THR A O 1
ATOM 679 N N . SER A 1 85 ? -10.517 -0.709 7.292 1.00 93.31 85 SER A N 1
ATOM 680 C CA . SER A 1 85 ? -10.204 -0.269 8.651 1.00 93.31 85 SER A CA 1
ATOM 681 C C . SER A 1 85 ? -9.287 -1.268 9.354 1.00 93.31 85 SER A C 1
ATOM 683 O O . SER A 1 85 ? -9.258 -2.453 9.002 1.00 93.31 85 SER A O 1
ATOM 685 N N . ILE A 1 86 ? -8.571 -0.805 10.378 1.00 95.31 86 ILE A N 1
ATOM 686 C CA . ILE A 1 86 ? -7.657 -1.648 11.153 1.00 95.31 86 ILE A CA 1
ATOM 687 C C . ILE A 1 86 ? -8.370 -2.846 11.791 1.00 95.31 86 ILE A C 1
ATOM 689 O O . ILE A 1 86 ? -7.803 -3.929 11.861 1.00 95.31 86 ILE A O 1
ATOM 693 N N . GLU A 1 87 ? -9.643 -2.712 12.170 1.00 96.94 87 GLU A N 1
ATOM 694 C CA . GLU A 1 87 ? -10.425 -3.815 12.734 1.00 96.94 87 GLU A CA 1
ATOM 695 C C . GLU A 1 87 ? -10.642 -4.941 11.715 1.00 96.94 87 GLU A C 1
ATOM 697 O O . GLU A 1 87 ? -10.609 -6.120 12.071 1.00 96.94 87 GLU A O 1
ATOM 702 N N . VAL A 1 88 ? -10.850 -4.592 10.439 1.00 95.69 88 VAL A N 1
ATOM 703 C CA . VAL A 1 88 ? -10.988 -5.570 9.350 1.00 95.69 88 VAL A CA 1
ATOM 704 C C . VAL A 1 88 ? -9.651 -6.248 9.081 1.00 95.69 88 VAL A C 1
ATOM 706 O O . VAL A 1 88 ? -9.612 -7.473 8.961 1.00 95.69 88 VAL A O 1
ATOM 709 N N . VAL A 1 89 ? -8.568 -5.471 9.034 1.00 96.62 89 VAL A N 1
ATOM 710 C CA . VAL A 1 89 ? -7.210 -5.988 8.829 1.00 96.62 89 VAL A CA 1
ATOM 711 C C . VAL A 1 89 ? -6.838 -6.952 9.950 1.00 96.62 89 VAL A C 1
ATOM 713 O O . VAL A 1 89 ? -6.548 -8.110 9.667 1.00 96.62 89 VAL A O 1
ATOM 716 N N . LYS A 1 90 ? -6.965 -6.532 11.212 1.00 97.44 90 LYS A N 1
ATOM 717 C CA . LYS A 1 90 ? -6.714 -7.362 12.396 1.00 97.44 90 LYS A CA 1
ATOM 718 C C . LYS A 1 90 ? -7.529 -8.648 12.376 1.00 97.44 90 LYS A C 1
ATOM 720 O O . LYS A 1 90 ? -7.001 -9.724 12.640 1.00 97.44 90 LYS A O 1
ATOM 725 N N . LYS A 1 91 ? -8.810 -8.571 12.010 1.00 97.62 91 LYS A N 1
ATOM 726 C CA . LYS A 1 91 ? -9.666 -9.759 11.904 1.00 97.62 91 LYS A CA 1
ATOM 727 C C . LYS A 1 91 ? -9.217 -10.722 10.796 1.00 97.62 91 LYS A C 1
ATOM 729 O O . LYS A 1 91 ? -9.397 -11.926 10.952 1.00 97.62 91 LYS A O 1
ATOM 734 N N . ALA A 1 92 ? -8.688 -10.213 9.684 1.00 95.25 92 ALA A N 1
ATOM 735 C CA . ALA A 1 92 ? -8.290 -11.019 8.531 1.00 95.25 92 ALA A CA 1
ATOM 736 C C . ALA A 1 92 ? -6.864 -11.587 8.643 1.00 95.25 92 ALA A C 1
ATOM 738 O O . ALA A 1 92 ? -6.624 -12.702 8.187 1.00 95.25 92 ALA A O 1
ATOM 739 N N . SER A 1 93 ? -5.928 -10.837 9.230 1.00 96.38 93 SER A N 1
ATOM 740 C CA . SER A 1 93 ? -4.499 -11.177 9.269 1.00 96.38 93 SER A CA 1
ATOM 741 C C . SER A 1 93 ? -3.970 -11.533 10.661 1.00 96.38 93 SER A C 1
ATOM 743 O O . SER A 1 93 ? -2.898 -12.130 10.762 1.00 96.38 93 SER A O 1
ATOM 745 N N . GLY A 1 94 ? -4.689 -11.163 11.726 1.00 97.44 94 GLY A N 1
ATOM 746 C CA . GLY A 1 94 ? -4.225 -11.282 13.111 1.00 97.44 94 GLY A CA 1
ATOM 747 C C . GLY A 1 94 ? -3.128 -10.285 13.502 1.00 97.44 94 GLY A C 1
ATOM 748 O O . GLY A 1 94 ? -2.510 -10.475 14.542 1.00 97.44 94 GLY A O 1
ATOM 749 N N . LEU A 1 95 ? -2.856 -9.276 12.669 1.00 97.75 95 LEU A N 1
ATOM 750 C CA . LEU A 1 95 ? -1.869 -8.224 12.929 1.00 97.75 95 LEU A CA 1
ATOM 751 C C . LEU A 1 95 ? -2.508 -7.029 13.643 1.00 97.75 95 LEU A C 1
ATOM 753 O O . LEU A 1 95 ? -3.599 -6.592 13.266 1.00 97.75 95 LEU A O 1
ATOM 757 N N . GLU A 1 96 ? -1.807 -6.480 14.629 1.00 97.88 96 GLU A N 1
ATOM 758 C CA . GLU A 1 96 ? -2.181 -5.228 15.285 1.00 97.88 96 GLU A CA 1
ATOM 759 C C . GLU A 1 96 ? -1.666 -4.014 14.495 1.00 97.88 96 GLU A C 1
ATOM 761 O O . GLU A 1 96 ? -0.895 -4.141 13.539 1.00 97.88 96 GLU A O 1
ATOM 766 N N . TRP A 1 97 ? -2.095 -2.809 14.885 1.00 97.44 97 TRP A N 1
ATOM 767 C CA . TRP A 1 97 ? -1.623 -1.576 14.248 1.00 97.44 97 TRP A CA 1
ATOM 768 C C . TRP A 1 97 ? -0.112 -1.405 14.405 1.00 97.44 97 TRP A C 1
ATOM 770 O O . TRP A 1 97 ? 0.574 -1.011 13.464 1.00 97.44 97 TRP A O 1
ATOM 780 N N . GLU A 1 98 ? 0.414 -1.757 15.574 1.00 97.81 98 GLU A N 1
ATOM 781 C CA . GLU A 1 98 ? 1.830 -1.660 15.911 1.00 97.81 98 GLU A CA 1
ATOM 782 C C . GLU A 1 98 ? 2.689 -2.509 14.966 1.00 97.81 98 GLU A C 1
ATOM 784 O O . GLU A 1 98 ? 3.777 -2.082 14.592 1.00 97.81 98 GLU A O 1
ATOM 789 N N . ASP A 1 99 ? 2.170 -3.653 14.504 1.00 97.31 99 ASP A N 1
ATOM 790 C CA . ASP A 1 99 ? 2.884 -4.545 13.588 1.00 97.31 99 ASP A CA 1
ATOM 791 C C . ASP A 1 99 ? 2.977 -4.000 12.151 1.00 97.31 99 ASP A C 1
ATOM 793 O O . ASP A 1 99 ? 3.839 -4.433 11.383 1.00 97.31 99 ASP A O 1
ATOM 797 N N . ILE A 1 100 ? 2.054 -3.117 11.745 1.00 97.81 100 ILE A N 1
ATOM 798 C CA . ILE A 1 100 ? 1.912 -2.688 10.340 1.00 97.81 100 ILE A CA 1
ATOM 799 C C . ILE A 1 100 ? 2.113 -1.190 10.115 1.00 97.81 100 ILE A C 1
ATOM 801 O O . ILE A 1 100 ? 2.287 -0.786 8.968 1.00 97.81 100 ILE A O 1
ATOM 805 N N . SER A 1 101 ? 2.085 -0.372 11.167 1.00 98.00 101 SER A N 1
ATOM 806 C CA . SER A 1 101 ? 2.074 1.098 11.086 1.00 98.00 101 SER A CA 1
ATOM 807 C C . SER A 1 101 ? 3.229 1.671 10.261 1.00 98.00 101 SER A C 1
ATOM 809 O O . SER A 1 101 ? 3.000 2.465 9.351 1.00 98.00 101 SER A O 1
ATOM 811 N N . GLU A 1 102 ? 4.451 1.188 10.489 1.00 98.06 102 GLU A N 1
ATOM 812 C CA . GLU A 1 102 ? 5.638 1.596 9.730 1.00 98.06 102 GLU A CA 1
ATOM 813 C C . GLU A 1 102 ? 5.494 1.291 8.231 1.00 98.06 102 GLU A C 1
ATOM 815 O O . GLU A 1 102 ? 5.772 2.135 7.377 1.00 98.06 102 GLU A O 1
ATOM 820 N N . CYS A 1 103 ? 4.972 0.108 7.897 1.00 98.00 103 CYS A N 1
ATOM 821 C CA . CYS A 1 103 ? 4.728 -0.287 6.514 1.00 98.00 103 CYS A CA 1
ATOM 822 C C . CYS A 1 103 ? 3.602 0.546 5.879 1.00 98.00 103 CYS A C 1
ATOM 824 O O . CYS A 1 103 ? 3.700 0.955 4.721 1.00 98.00 103 CYS A O 1
ATOM 826 N N . VAL A 1 104 ? 2.545 0.852 6.639 1.00 97.56 104 VAL A N 1
ATOM 827 C CA . VAL A 1 104 ? 1.443 1.715 6.194 1.00 97.56 104 VAL A CA 1
ATOM 828 C C . VAL A 1 104 ? 1.964 3.112 5.844 1.00 97.56 104 VAL A C 1
ATOM 830 O O . VAL A 1 104 ? 1.637 3.615 4.764 1.00 97.56 104 VAL A O 1
ATOM 833 N N . ASP A 1 105 ? 2.818 3.699 6.684 1.00 96.94 105 ASP A N 1
ATOM 834 C CA . ASP A 1 105 ? 3.432 5.015 6.462 1.00 96.94 105 ASP A CA 1
ATOM 835 C C . ASP A 1 105 ? 4.426 5.018 5.291 1.00 96.94 105 ASP A C 1
ATOM 837 O O . ASP A 1 105 ? 4.469 5.965 4.483 1.00 96.94 105 ASP A O 1
ATOM 841 N N . TRP A 1 106 ? 5.198 3.938 5.152 1.00 97.12 106 TRP A N 1
ATOM 842 C CA . TRP A 1 106 ? 6.076 3.710 4.007 1.00 97.12 106 TRP A CA 1
ATOM 843 C C . TRP A 1 106 ? 5.283 3.616 2.693 1.00 97.12 106 TRP A C 1
ATOM 845 O O . TRP A 1 106 ? 5.687 4.205 1.691 1.00 97.12 106 TRP A O 1
ATOM 855 N N . MET A 1 107 ? 4.104 2.983 2.700 1.00 97.12 107 MET A N 1
ATOM 856 C CA . MET A 1 107 ? 3.245 2.820 1.518 1.00 97.12 107 MET A CA 1
ATOM 857 C C . MET A 1 107 ? 2.532 4.100 1.053 1.00 97.12 107 MET A C 1
ATOM 859 O O . MET A 1 107 ? 2.059 4.159 -0.084 1.00 97.12 107 MET A O 1
ATOM 863 N N . VAL A 1 108 ? 2.468 5.159 1.866 1.00 95.75 108 VAL A N 1
ATOM 864 C CA . VAL A 1 108 ? 1.729 6.394 1.528 1.00 95.75 108 VAL A CA 1
ATOM 865 C C . VAL A 1 108 ? 2.068 7.018 0.148 1.00 95.75 108 VAL A C 1
ATOM 867 O O . VAL A 1 108 ? 1.128 7.436 -0.536 1.00 95.75 108 VAL A O 1
ATOM 870 N N . PRO A 1 109 ? 3.331 7.102 -0.338 1.00 95.44 109 PRO A N 1
ATOM 871 C CA . PRO A 1 109 ? 3.601 7.694 -1.647 1.00 95.44 109 PRO A CA 1
ATOM 872 C C . PRO A 1 109 ? 3.143 6.768 -2.788 1.00 95.44 109 PRO A C 1
ATOM 874 O O . PRO A 1 109 ? 2.602 7.251 -3.781 1.00 95.44 109 PRO A O 1
ATOM 877 N N . PHE A 1 110 ? 3.250 5.446 -2.611 1.00 96.00 110 PHE A N 1
ATOM 878 C CA . PHE A 1 110 ? 2.720 4.442 -3.534 1.00 96.00 110 PHE A CA 1
ATOM 879 C C . PHE A 1 110 ? 1.201 4.564 -3.672 1.00 96.00 110 PHE A C 1
ATOM 881 O O . PHE A 1 110 ? 0.677 4.593 -4.783 1.00 96.00 110 PHE A O 1
ATOM 888 N N . VAL A 1 111 ? 0.492 4.720 -2.551 1.00 94.25 111 VAL A N 1
ATOM 889 C CA . VAL A 1 111 ? -0.967 4.901 -2.523 1.00 94.25 111 VAL A CA 1
ATOM 890 C C . VAL A 1 111 ? -1.387 6.161 -3.274 1.00 94.25 111 VAL A C 1
ATOM 892 O O . VAL A 1 111 ? -2.360 6.123 -4.027 1.00 94.25 111 VAL A O 1
ATOM 895 N N . SER A 1 112 ? -0.660 7.266 -3.091 1.00 93.06 112 SER A N 1
ATOM 896 C CA . SER A 1 112 ? -0.922 8.525 -3.796 1.00 93.06 112 SER A CA 1
ATOM 897 C C . SER A 1 112 ? -0.830 8.349 -5.316 1.00 93.06 112 SER A C 1
ATOM 899 O O . SER A 1 112 ? -1.769 8.684 -6.042 1.00 93.06 112 SER A O 1
ATOM 901 N N . VAL A 1 113 ? 0.256 7.730 -5.794 1.00 93.50 113 VAL A N 1
ATOM 902 C CA . VAL A 1 113 ? 0.474 7.464 -7.224 1.00 93.50 113 VAL A CA 1
ATOM 903 C C . VAL A 1 113 ? -0.547 6.473 -7.774 1.00 93.50 113 VAL A C 1
ATOM 905 O O . VAL A 1 113 ? -1.095 6.675 -8.849 1.00 93.50 113 VAL A O 1
ATOM 908 N N . VAL A 1 114 ? -0.880 5.416 -7.036 1.00 90.75 114 VAL A N 1
ATOM 909 C CA . VAL A 1 114 ? -1.867 4.427 -7.487 1.00 90.75 114 VAL A CA 1
ATOM 910 C C . VAL A 1 114 ? -3.271 5.033 -7.593 1.00 90.75 114 VAL A C 1
ATOM 912 O O . VAL A 1 114 ? -4.014 4.700 -8.519 1.00 90.75 114 VAL A O 1
ATOM 915 N N . LYS A 1 115 ? -3.631 5.958 -6.693 1.00 87.81 115 LYS A N 1
ATOM 916 C CA . LYS A 1 115 ? -4.919 6.670 -6.712 1.00 87.81 115 LYS A CA 1
ATOM 917 C C . LYS A 1 115 ? -5.014 7.735 -7.808 1.00 87.81 115 LYS A C 1
ATOM 919 O O . LYS A 1 115 ? -6.127 8.022 -8.243 1.00 87.81 115 LYS A O 1
ATOM 924 N N . SER A 1 116 ? -3.897 8.304 -8.268 1.00 85.06 116 SER A N 1
ATOM 925 C CA . SER A 1 116 ? -3.899 9.281 -9.370 1.00 85.06 116 SER A CA 1
ATOM 926 C C . SER A 1 116 ? -4.153 8.635 -10.740 1.00 85.06 116 SER A C 1
ATOM 928 O O . SER A 1 116 ? -4.521 9.316 -11.699 1.00 85.06 116 SER A O 1
ATOM 930 N N . ILE A 1 117 ? -4.028 7.309 -10.835 1.00 79.69 117 ILE A N 1
ATOM 931 C CA . ILE A 1 117 ? -4.287 6.549 -12.056 1.00 79.69 117 ILE A CA 1
ATOM 932 C C . ILE A 1 117 ? -5.788 6.289 -12.204 1.00 79.69 117 ILE A C 1
ATOM 934 O O . ILE A 1 117 ? -6.484 5.879 -11.270 1.00 79.69 117 ILE A O 1
ATOM 938 N N . SER A 1 118 ? -6.281 6.454 -13.432 1.00 69.50 118 SER A N 1
ATOM 939 C CA . SER A 1 118 ? -7.657 6.108 -13.790 1.00 69.50 118 SER A CA 1
ATOM 940 C C . SER A 1 118 ? -7.989 4.648 -13.416 1.00 69.50 118 SER A C 1
ATOM 942 O O . SER A 1 118 ? -7.171 3.754 -13.675 1.00 69.50 118 SER A O 1
ATOM 944 N N . PRO A 1 119 ? -9.182 4.366 -12.852 1.00 65.81 119 PRO A N 1
ATOM 945 C CA . PRO A 1 119 ? -9.586 3.006 -12.524 1.00 65.81 119 PRO A CA 1
ATOM 946 C C . PRO A 1 119 ? -9.540 2.121 -13.771 1.00 65.81 119 PRO A C 1
ATOM 948 O O . PRO A 1 119 ? -10.218 2.383 -14.770 1.00 65.81 119 PRO A O 1
ATOM 951 N N . VAL A 1 120 ? -8.761 1.040 -13.727 1.00 63.78 120 VAL A N 1
ATOM 952 C CA . VAL A 1 120 ? -8.716 0.106 -14.854 1.00 63.78 120 VAL A CA 1
ATOM 953 C C . VAL A 1 120 ? -9.964 -0.754 -14.845 1.00 63.78 120 VAL A C 1
ATOM 955 O O . VAL A 1 120 ? -10.218 -1.523 -13.919 1.00 63.78 120 VAL A O 1
ATOM 958 N N . LYS A 1 121 ? -10.739 -0.622 -15.924 1.00 65.44 121 LYS A N 1
ATOM 959 C CA . LYS A 1 121 ? -11.870 -1.497 -16.224 1.00 65.44 121 LYS A CA 1
ATOM 960 C C . LYS A 1 121 ? -11.365 -2.940 -16.234 1.00 65.44 121 LYS A C 1
ATOM 962 O O . LYS A 1 121 ? -10.427 -3.250 -16.970 1.00 65.44 121 LYS A O 1
ATOM 967 N N . LEU A 1 122 ? -11.985 -3.806 -15.431 1.00 65.38 122 LEU A N 1
ATOM 968 C CA . LEU A 1 122 ? -11.685 -5.238 -15.422 1.00 65.38 122 LEU A CA 1
ATOM 969 C C . LEU A 1 122 ? -11.747 -5.772 -16.853 1.00 65.38 122 LEU A C 1
ATOM 971 O O . LEU A 1 122 ? -12.791 -5.706 -17.511 1.00 65.38 122 LEU A O 1
ATOM 975 N N . LYS A 1 123 ? -10.610 -6.268 -17.352 1.00 69.06 123 LYS A N 1
ATOM 976 C CA . LYS A 1 123 ? -10.547 -6.859 -18.687 1.00 69.06 123 LYS A CA 1
ATOM 977 C C . LYS A 1 123 ? -11.461 -8.081 -18.722 1.00 69.06 123 LYS A C 1
ATOM 979 O O . LYS A 1 123 ? -11.500 -8.889 -17.798 1.00 69.06 123 LYS A O 1
ATOM 984 N N . THR A 1 124 ? -12.222 -8.207 -19.804 1.00 72.44 124 THR A N 1
ATOM 985 C CA . THR A 1 124 ? -13.026 -9.406 -20.042 1.00 72.44 124 THR A CA 1
ATOM 986 C C . THR A 1 124 ? -12.165 -10.421 -20.773 1.00 72.44 124 THR A C 1
ATOM 988 O O . THR A 1 124 ? -11.717 -10.173 -21.891 1.00 72.44 124 THR A O 1
ATOM 991 N N . PHE A 1 125 ? -11.952 -11.572 -20.147 1.00 79.44 125 PHE A N 1
ATOM 992 C CA . PHE A 1 125 ? -11.217 -12.683 -20.736 1.00 79.44 125 PHE A CA 1
ATOM 993 C C . PHE A 1 125 ? -12.220 -13.753 -21.181 1.00 79.44 125 PHE A C 1
ATOM 995 O O . PHE A 1 125 ? -12.961 -14.286 -20.360 1.00 79.44 125 PHE A O 1
ATOM 1002 N N . LYS A 1 126 ? -12.271 -14.059 -22.487 1.00 78.69 126 LYS A N 1
ATOM 1003 C CA . LYS A 1 126 ? -13.293 -14.954 -23.079 1.00 78.69 126 LYS A CA 1
ATOM 1004 C C . LYS A 1 126 ? -13.307 -16.373 -22.491 1.00 78.69 126 LYS A C 1
ATOM 1006 O O . LYS A 1 126 ? -14.333 -17.032 -22.563 1.00 78.69 126 LYS A O 1
ATOM 1011 N N . LYS A 1 127 ? -12.181 -16.840 -21.944 1.00 85.94 127 LYS A N 1
ATOM 1012 C CA . LYS A 1 127 ? -12.010 -18.201 -21.409 1.00 85.94 127 LYS A CA 1
ATOM 1013 C C . LYS A 1 127 ? -12.070 -18.279 -19.875 1.00 85.94 127 LYS A C 1
ATOM 1015 O O . LYS A 1 127 ? -11.762 -19.329 -19.331 1.00 85.94 127 LYS A O 1
ATOM 1020 N N . ILE A 1 128 ? -12.420 -17.188 -19.186 1.00 83.88 128 ILE A N 1
ATOM 1021 C CA . ILE A 1 128 ? -12.340 -17.094 -17.719 1.00 83.88 128 ILE A CA 1
ATOM 1022 C C . ILE A 1 128 ? -13.698 -16.668 -17.164 1.00 83.88 128 ILE A C 1
ATOM 1024 O O . ILE A 1 128 ? -14.291 -15.681 -17.629 1.00 83.88 128 ILE A O 1
ATOM 1028 N N . ALA A 1 129 ? -14.186 -17.425 -16.178 1.00 84.00 129 ALA A N 1
ATOM 1029 C CA . ALA A 1 129 ? -15.426 -17.137 -15.461 1.00 84.00 129 ALA A CA 1
ATOM 1030 C C . ALA A 1 129 ? -15.391 -15.722 -14.868 1.00 84.00 129 ALA A C 1
ATOM 1032 O O . ALA A 1 129 ? -14.321 -15.208 -14.547 1.00 84.00 129 ALA A O 1
ATOM 1033 N N . MET A 1 130 ? -16.546 -15.060 -14.752 1.00 76.81 130 MET A N 1
ATOM 1034 C CA . MET A 1 130 ? -16.606 -13.661 -14.301 1.00 76.81 130 MET A CA 1
ATOM 1035 C C . MET A 1 130 ? -16.005 -13.488 -12.902 1.00 76.81 130 MET A C 1
ATOM 1037 O O . MET A 1 130 ? -15.341 -12.489 -12.633 1.00 76.81 130 MET A O 1
ATOM 1041 N N . GLU A 1 131 ? -16.209 -14.492 -12.062 1.00 81.31 131 GLU A N 1
ATOM 1042 C CA . GLU A 1 131 ? -15.805 -14.585 -10.670 1.00 81.31 131 GLU A CA 1
ATOM 1043 C C . GLU A 1 131 ? -14.290 -14.736 -10.522 1.00 81.31 131 GLU A C 1
ATOM 1045 O O . GLU A 1 131 ? -13.759 -14.310 -9.511 1.00 81.31 131 GLU A O 1
ATOM 1050 N N . ASP A 1 132 ? -13.587 -15.259 -11.532 1.00 83.81 132 ASP A N 1
ATOM 1051 C CA . ASP A 1 132 ? -12.153 -15.595 -11.476 1.00 83.81 132 ASP A CA 1
ATOM 1052 C C . ASP A 1 132 ? -11.258 -14.554 -12.180 1.00 83.81 132 ASP A C 1
ATOM 1054 O O . ASP A 1 132 ? -10.033 -14.617 -12.167 1.00 83.81 132 ASP A O 1
ATOM 1058 N N . ARG A 1 133 ? -11.859 -13.527 -12.797 1.00 81.00 133 ARG A N 1
ATOM 1059 C CA . ARG A 1 133 ? -11.111 -12.516 -13.575 1.00 81.00 133 ARG A CA 1
ATOM 1060 C C . ARG A 1 133 ? -10.129 -11.693 -12.745 1.00 81.00 133 ARG A C 1
ATOM 1062 O O . ARG A 1 133 ? -9.201 -11.134 -13.321 1.00 81.00 133 ARG A O 1
ATOM 1069 N N . HIS A 1 134 ? -10.361 -11.582 -11.440 1.00 78.44 134 HIS A N 1
ATOM 1070 C CA . HIS A 1 134 ? -9.507 -10.830 -10.521 1.00 78.44 134 HIS A CA 1
ATOM 1071 C C . HIS A 1 134 ? -8.158 -11.523 -10.268 1.00 78.44 134 HIS A C 1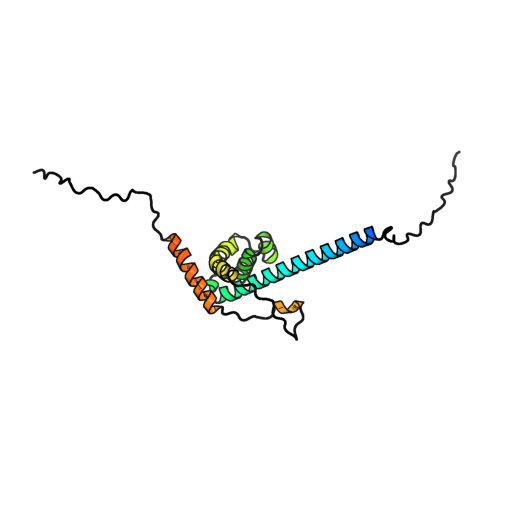
ATOM 1073 O O . HIS A 1 134 ? -7.193 -10.842 -9.947 1.00 78.44 134 HIS A O 1
ATOM 1079 N N . ASN A 1 135 ? -8.062 -12.837 -10.507 1.00 84.12 135 ASN A N 1
ATOM 1080 C CA . ASN A 1 135 ? -6.829 -13.616 -10.343 1.00 84.12 135 ASN A CA 1
ATOM 1081 C C . ASN A 1 135 ? -5.856 -13.483 -11.524 1.00 84.12 135 ASN A C 1
ATOM 1083 O O . ASN A 1 135 ? -4.758 -14.036 -11.507 1.00 84.12 135 ASN A O 1
ATOM 1087 N N . ILE A 1 136 ? -6.246 -12.768 -12.580 1.00 85.44 136 ILE A N 1
ATOM 1088 C CA . ILE A 1 136 ? -5.417 -12.616 -13.772 1.00 85.44 136 ILE A CA 1
ATOM 1089 C C . ILE A 1 136 ? -4.504 -11.418 -13.613 1.00 85.44 136 ILE A C 1
ATOM 1091 O O . ILE A 1 136 ? -4.963 -10.274 -13.617 1.00 85.44 136 ILE A O 1
ATOM 1095 N N . GLN A 1 137 ? -3.199 -11.690 -13.562 1.00 84.69 137 GLN A N 1
ATOM 1096 C CA . GLN A 1 137 ? -2.180 -10.652 -13.524 1.00 84.69 137 GLN A CA 1
ATOM 1097 C C . GLN A 1 137 ? -2.359 -9.697 -14.708 1.00 84.69 137 GLN A C 1
ATOM 1099 O O . GLN A 1 137 ? -2.324 -10.092 -15.879 1.00 84.69 137 GLN A O 1
ATOM 1104 N N . THR A 1 138 ? -2.539 -8.413 -14.404 1.00 79.69 138 THR A N 1
ATOM 1105 C CA . THR A 1 138 ? -2.624 -7.369 -15.427 1.00 79.69 138 THR A CA 1
ATOM 1106 C C . THR A 1 138 ? -1.319 -6.595 -15.497 1.00 79.69 138 THR A C 1
ATOM 1108 O O . THR A 1 138 ? -0.723 -6.268 -14.476 1.00 79.69 138 THR A O 1
ATOM 1111 N N . HIS A 1 139 ? -0.871 -6.291 -16.714 1.00 79.19 139 HIS A N 1
ATOM 1112 C CA . HIS A 1 139 ? 0.297 -5.443 -16.919 1.00 79.19 139 HIS A CA 1
ATOM 1113 C C . HIS A 1 139 ? -0.112 -3.965 -16.961 1.00 79.19 139 HIS A C 1
ATOM 1115 O O . HIS A 1 139 ? -1.008 -3.581 -17.721 1.00 79.19 139 HIS A O 1
ATOM 1121 N N . THR A 1 140 ? 0.587 -3.150 -16.177 1.00 84.31 140 THR A N 1
ATOM 1122 C CA . THR A 1 140 ? 0.561 -1.680 -16.184 1.00 84.31 140 THR A CA 1
ATOM 1123 C C . THR A 1 140 ? 2.010 -1.198 -16.340 1.00 84.31 140 THR A C 1
ATOM 1125 O O . THR A 1 140 ? 2.934 -1.962 -16.074 1.00 84.31 140 THR A O 1
ATOM 1128 N N . ASN A 1 141 ? 2.249 0.042 -16.781 1.00 90.00 141 ASN A N 1
ATOM 1129 C CA . ASN A 1 141 ? 3.606 0.603 -16.817 1.00 90.00 141 ASN A CA 1
ATOM 1130 C C . ASN A 1 141 ? 4.094 0.952 -15.397 1.00 90.00 141 ASN A C 1
ATOM 1132 O O . ASN A 1 141 ? 4.186 2.119 -15.024 1.00 90.00 141 ASN A O 1
ATOM 1136 N N . TYR A 1 142 ? 4.352 -0.075 -14.590 1.00 91.94 142 TYR A N 1
ATOM 1137 C CA . TYR A 1 142 ? 4.704 0.075 -13.183 1.00 91.94 142 TYR A CA 1
ATOM 1138 C C . TYR A 1 142 ? 6.068 0.743 -12.972 1.00 91.94 142 TYR A C 1
ATOM 1140 O O . TYR A 1 142 ? 6.250 1.415 -11.966 1.00 91.94 142 TYR A O 1
ATOM 1148 N N . LEU A 1 143 ? 6.993 0.654 -13.933 1.00 93.81 143 LEU A N 1
ATOM 1149 C CA . LEU A 1 143 ? 8.287 1.344 -13.850 1.00 93.81 143 LEU A CA 1
ATOM 1150 C C . LEU A 1 143 ? 8.135 2.869 -13.915 1.00 93.81 143 LEU A C 1
ATOM 1152 O O . LEU A 1 143 ? 8.761 3.583 -13.136 1.00 93.81 143 LEU A O 1
ATOM 1156 N N . ALA A 1 144 ? 7.265 3.374 -14.797 1.00 93.00 144 ALA A N 1
ATOM 1157 C CA . ALA A 1 144 ? 6.956 4.803 -14.838 1.00 93.00 144 ALA A CA 1
ATOM 1158 C C . ALA A 1 144 ? 6.300 5.274 -13.529 1.00 93.00 144 ALA A C 1
ATOM 1160 O O . ALA A 1 144 ? 6.647 6.328 -13.005 1.00 93.00 144 ALA A O 1
ATOM 1161 N N . LEU A 1 145 ? 5.401 4.461 -12.966 1.00 93.44 145 LEU A N 1
ATOM 1162 C CA . LEU A 1 145 ? 4.768 4.752 -11.678 1.00 93.44 145 LEU A CA 1
ATOM 1163 C C . LEU A 1 145 ? 5.779 4.740 -10.529 1.00 93.44 145 LEU A C 1
ATOM 1165 O O . LEU A 1 145 ? 5.720 5.601 -9.661 1.00 93.44 145 LEU A O 1
ATOM 1169 N N . LEU A 1 146 ? 6.729 3.806 -10.532 1.00 94.88 146 LEU A N 1
ATOM 1170 C CA . LEU A 1 146 ? 7.775 3.740 -9.515 1.00 94.88 146 LEU A CA 1
ATOM 1171 C C . LEU A 1 146 ? 8.678 4.980 -9.567 1.00 94.88 146 LEU A C 1
ATOM 1173 O O . LEU A 1 146 ? 9.045 5.518 -8.525 1.00 94.88 146 LEU A O 1
ATOM 1177 N N . SER A 1 147 ? 8.981 5.484 -10.768 1.00 94.69 147 SER A N 1
ATOM 1178 C CA . SER A 1 147 ? 9.697 6.756 -10.927 1.00 94.69 147 SER A CA 1
ATOM 1179 C C . SER A 1 147 ? 8.936 7.924 -10.291 1.00 94.69 147 SER A C 1
ATOM 1181 O O . SER A 1 147 ? 9.549 8.753 -9.618 1.00 94.69 147 SER A O 1
ATOM 1183 N N . GLU A 1 148 ? 7.612 7.973 -10.455 1.00 94.56 148 GLU A N 1
ATOM 1184 C CA . GLU A 1 148 ? 6.760 8.989 -9.825 1.00 94.56 148 GLU A CA 1
ATOM 1185 C C . GLU A 1 148 ? 6.738 8.839 -8.297 1.00 94.56 148 GLU A C 1
ATOM 1187 O O . GLU A 1 148 ? 6.862 9.824 -7.572 1.00 94.56 148 GLU A O 1
ATOM 1192 N N . VAL A 1 149 ? 6.652 7.607 -7.782 1.00 95.25 149 VAL A N 1
ATOM 1193 C CA . VAL A 1 149 ? 6.725 7.340 -6.335 1.00 95.25 149 VAL A CA 1
ATOM 1194 C C . VAL A 1 149 ? 8.034 7.863 -5.757 1.00 95.25 149 VAL A C 1
ATOM 1196 O O . VAL A 1 149 ? 8.024 8.524 -4.715 1.00 95.25 149 VAL A O 1
ATOM 1199 N N . ASN A 1 150 ? 9.153 7.606 -6.434 1.00 93.50 150 ASN A N 1
ATOM 1200 C CA . ASN A 1 150 ? 10.461 8.091 -6.010 1.00 93.50 150 ASN A CA 1
ATOM 1201 C C . ASN A 1 150 ? 10.505 9.620 -6.012 1.00 93.50 150 ASN A C 1
ATOM 1203 O O . ASN A 1 150 ? 10.933 10.212 -5.022 1.00 93.50 150 ASN A O 1
ATOM 1207 N N . TYR A 1 151 ? 9.983 10.262 -7.062 1.00 92.06 151 TYR A N 1
ATOM 1208 C CA . TYR A 1 151 ? 9.858 11.717 -7.132 1.00 92.06 151 TYR A CA 1
ATOM 1209 C C . TYR A 1 151 ? 9.042 12.275 -5.955 1.00 92.06 151 TYR A C 1
ATOM 1211 O O . TYR A 1 151 ? 9.566 13.076 -5.184 1.00 92.06 151 TYR A O 1
ATOM 1219 N N . VAL A 1 152 ? 7.819 11.786 -5.719 1.00 90.06 152 VAL A N 1
ATOM 1220 C CA . VAL A 1 152 ? 6.956 12.203 -4.592 1.00 90.06 152 VAL A CA 1
ATOM 1221 C C . VAL A 1 152 ? 7.640 11.981 -3.238 1.00 90.06 152 VAL A C 1
ATOM 1223 O O . VAL A 1 152 ? 7.543 12.813 -2.330 1.00 90.06 152 VAL A O 1
ATOM 1226 N N . SER A 1 153 ? 8.375 10.878 -3.097 1.00 88.88 153 SER A N 1
ATOM 1227 C CA . SER A 1 153 ? 9.094 10.543 -1.866 1.00 88.88 153 SER A CA 1
ATOM 1228 C C . SER A 1 153 ? 10.221 11.530 -1.553 1.00 88.88 153 SER A C 1
ATOM 1230 O O . SER A 1 153 ? 10.451 11.817 -0.377 1.00 88.88 153 SER A O 1
ATOM 1232 N N . THR A 1 154 ? 10.887 12.107 -2.565 1.00 84.88 154 THR A N 1
ATOM 1233 C CA . THR A 1 154 ? 11.917 13.139 -2.334 1.00 84.88 154 THR A CA 1
ATOM 1234 C C . THR A 1 154 ? 11.350 14.383 -1.652 1.00 84.88 154 THR A C 1
ATOM 1236 O O . THR A 1 154 ? 11.955 14.866 -0.700 1.00 84.88 154 THR A O 1
ATOM 1239 N N . PHE A 1 155 ? 10.159 14.856 -2.038 1.00 79.56 155 PHE A N 1
ATOM 1240 C CA . PHE A 1 155 ? 9.516 16.013 -1.397 1.00 79.56 155 PHE A CA 1
ATOM 1241 C C . PHE A 1 155 ? 9.058 15.712 0.024 1.00 79.56 155 PHE A C 1
ATOM 1243 O O . PHE A 1 155 ? 9.189 16.561 0.903 1.00 79.56 155 PHE A O 1
ATOM 1250 N N . ARG A 1 156 ? 8.569 14.492 0.275 1.00 74.75 156 ARG A N 1
ATOM 1251 C CA . ARG A 1 156 ? 8.228 14.046 1.634 1.00 74.75 156 ARG A CA 1
ATOM 1252 C C . ARG A 1 156 ? 9.441 14.052 2.558 1.00 74.75 156 ARG A C 1
ATOM 1254 O O . ARG A 1 156 ? 9.336 14.532 3.682 1.00 74.75 1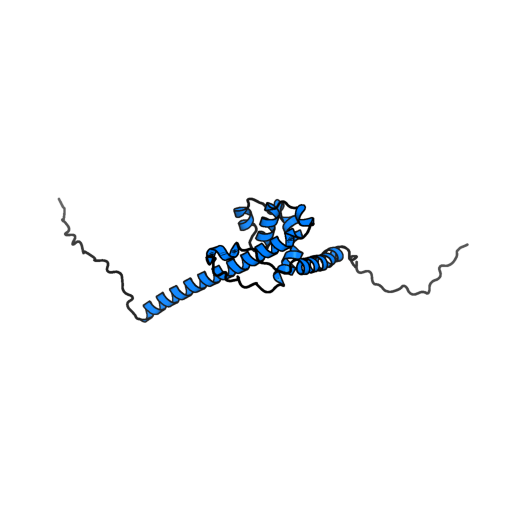56 ARG A O 1
ATOM 1261 N N . LYS A 1 157 ? 10.587 13.561 2.077 1.00 69.94 157 LYS A N 1
ATOM 1262 C CA . LYS A 1 157 ? 11.850 13.575 2.830 1.00 69.94 157 LYS A CA 1
ATOM 1263 C C . LYS A 1 157 ? 12.411 15.002 2.969 1.00 69.94 157 LYS A C 1
ATOM 1265 O O . LYS A 1 157 ? 12.854 15.379 4.045 1.00 69.94 157 LYS A O 1
ATOM 1270 N N . ALA A 1 158 ? 12.329 15.833 1.927 1.00 60.66 158 ALA A N 1
ATOM 1271 C CA . ALA A 1 158 ? 12.814 17.219 1.944 1.00 60.66 158 ALA A CA 1
ATOM 1272 C C . ALA A 1 158 ? 11.975 18.159 2.834 1.00 60.66 158 ALA A C 1
ATOM 1274 O O . ALA A 1 158 ? 12.521 19.071 3.457 1.00 60.66 158 ALA A O 1
ATOM 1275 N N . GLY A 1 159 ? 10.665 17.918 2.959 1.00 57.62 159 GLY A N 1
ATOM 1276 C CA . GLY A 1 159 ? 9.786 18.648 3.880 1.00 57.62 159 GLY A CA 1
ATOM 1277 C C . GLY A 1 159 ? 10.154 18.466 5.358 1.00 57.62 159 GLY A C 1
ATOM 1278 O O . GLY A 1 159 ? 9.838 19.329 6.169 1.00 57.62 159 GLY A O 1
ATOM 1279 N N . GLN A 1 160 ? 10.878 17.396 5.704 1.00 55.22 160 GLN A N 1
ATOM 1280 C CA . GLN A 1 160 ? 11.428 17.175 7.047 1.00 55.22 160 GLN A CA 1
ATOM 1281 C C . GLN A 1 160 ? 12.795 17.848 7.271 1.00 55.22 160 GLN A C 1
ATOM 1283 O O . GLN A 1 160 ? 13.249 17.933 8.407 1.00 55.22 160 GLN A O 1
ATOM 1288 N N . LEU A 1 161 ? 13.452 18.331 6.209 1.00 54.00 161 LEU A N 1
ATOM 1289 C CA . LEU A 1 161 ? 14.798 18.925 6.254 1.00 54.00 161 LEU A CA 1
ATOM 1290 C C . LEU A 1 161 ? 14.801 20.443 6.019 1.00 54.00 161 LEU A C 1
ATOM 1292 O O . LEU A 1 161 ? 15.859 21.072 6.045 1.00 54.00 161 LEU A O 1
ATOM 1296 N N . SER A 1 162 ? 13.634 21.044 5.778 1.00 53.78 162 SER A N 1
ATOM 1297 C CA . SER A 1 162 ? 13.513 22.498 5.661 1.00 53.78 162 SER A CA 1
ATOM 1298 C C . SER A 1 162 ? 13.747 23.123 7.044 1.00 53.78 162 SER A C 1
ATOM 1300 O O . SER A 1 162 ? 13.062 22.722 7.988 1.00 53.78 162 SER A O 1
ATOM 1302 N N . PRO A 1 163 ? 14.689 24.074 7.210 1.00 59.81 163 PRO A N 1
ATOM 1303 C CA . PRO A 1 163 ? 14.902 24.722 8.497 1.00 59.81 163 PRO A CA 1
ATOM 1304 C C . PRO A 1 163 ? 13.585 25.337 8.961 1.00 59.81 163 PRO A C 1
ATOM 1306 O O . PRO A 1 163 ? 12.942 26.058 8.194 1.00 59.81 163 PRO A O 1
ATOM 1309 N N . VAL A 1 164 ? 13.182 25.070 10.205 1.00 56.22 164 VAL A N 1
ATOM 1310 C CA . VAL A 1 164 ? 12.083 25.807 10.828 1.00 56.22 164 VAL A CA 1
ATOM 1311 C C . VAL A 1 164 ? 12.457 27.282 10.748 1.00 56.22 164 VAL A C 1
ATOM 1313 O O . VAL A 1 164 ? 13.446 27.716 11.342 1.00 56.22 164 VAL A O 1
ATOM 1316 N N . CYS A 1 165 ? 11.688 28.058 9.991 1.00 53.38 165 CYS A N 1
ATOM 1317 C CA . CYS A 1 165 ? 11.744 29.506 10.041 1.00 53.38 165 CYS A CA 1
ATOM 1318 C C . CYS A 1 165 ? 11.177 29.945 11.397 1.00 53.38 165 CYS A C 1
ATOM 1320 O O . CYS A 1 165 ? 10.040 30.391 11.511 1.00 53.38 165 CYS A O 1
ATOM 1322 N N . ASN A 1 166 ? 11.981 29.801 12.453 1.00 54.00 166 ASN A N 1
ATOM 1323 C CA . ASN A 1 166 ? 11.770 30.531 13.691 1.00 54.00 166 ASN A CA 1
ATOM 1324 C C . ASN A 1 166 ? 11.826 32.007 13.301 1.00 54.00 166 ASN A C 1
ATOM 1326 O O . ASN A 1 166 ? 12.869 32.479 12.852 1.00 54.00 166 ASN A O 1
ATOM 1330 N N . GLY A 1 167 ? 10.676 32.682 13.371 1.00 55.56 167 GLY A N 1
ATOM 1331 C CA . GLY A 1 167 ? 10.436 34.035 12.873 1.00 55.56 167 GLY A CA 1
ATOM 1332 C C . GLY A 1 167 ? 11.313 35.100 13.527 1.00 55.56 167 GLY A C 1
ATOM 1333 O O . GLY A 1 167 ? 10.841 35.901 14.327 1.00 55.56 167 GLY A O 1
ATOM 1334 N N . GLY A 1 168 ? 12.589 35.129 13.159 1.00 55.97 168 GLY A N 1
ATOM 1335 C CA . GLY A 1 168 ? 13.490 36.248 13.352 1.00 55.97 168 GLY A CA 1
ATOM 1336 C C . GLY A 1 168 ? 13.410 37.140 12.124 1.00 55.97 168 GLY A C 1
ATOM 1337 O O . GLY A 1 168 ? 13.781 36.732 11.026 1.00 55.97 168 GLY A O 1
ATOM 1338 N N . ILE A 1 169 ? 12.884 38.346 12.316 1.00 61.38 169 ILE A N 1
ATOM 1339 C CA . ILE A 1 169 ? 12.838 39.430 11.333 1.00 61.38 169 ILE A CA 1
ATOM 1340 C C . ILE A 1 169 ? 14.174 39.525 10.571 1.00 61.38 169 ILE A C 1
ATOM 1342 O O . ILE A 1 169 ? 15.215 39.845 11.141 1.00 61.38 169 ILE A O 1
ATOM 1346 N N . MET A 1 170 ? 14.130 39.265 9.261 1.00 61.94 170 MET A N 1
ATOM 1347 C CA . MET A 1 170 ? 15.246 39.440 8.325 1.00 61.94 170 MET A CA 1
ATOM 1348 C C . MET A 1 170 ? 15.412 40.907 7.906 1.00 61.94 170 MET A C 1
ATOM 1350 O O . MET A 1 170 ? 15.491 41.220 6.719 1.00 61.94 170 MET A O 1
ATOM 1354 N N . THR A 1 171 ? 15.462 41.840 8.855 1.00 64.44 171 THR A N 1
ATOM 1355 C CA . THR A 1 171 ? 15.983 43.171 8.524 1.00 64.44 171 THR A CA 1
ATOM 1356 C C . THR A 1 171 ? 17.507 43.132 8.584 1.00 64.44 171 THR A C 1
ATOM 1358 O O . THR A 1 171 ? 18.051 42.786 9.636 1.00 64.44 171 THR A O 1
ATOM 1361 N N . PRO A 1 172 ? 18.214 43.504 7.503 1.00 61.50 172 PRO A N 1
ATOM 1362 C CA . PRO A 1 172 ? 19.653 43.715 7.562 1.00 61.50 172 PRO A CA 1
ATOM 1363 C C . PRO A 1 172 ? 19.971 44.801 8.604 1.00 61.50 172 PRO A C 1
ATOM 1365 O O . PRO A 1 172 ? 19.254 45.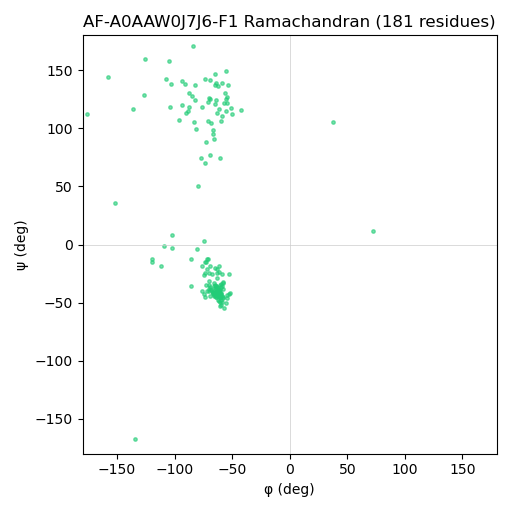808 8.656 1.00 61.50 172 PRO A O 1
ATOM 1368 N N . PRO A 1 173 ? 21.021 44.652 9.429 1.00 55.94 173 PRO A N 1
ATOM 1369 C CA . PRO A 1 173 ? 21.411 45.704 10.359 1.00 55.94 173 PRO A CA 1
ATOM 1370 C C . PRO A 1 173 ? 21.870 46.957 9.597 1.00 55.94 173 PRO A C 1
ATOM 1372 O O . PRO A 1 173 ? 22.588 46.874 8.597 1.00 55.94 173 PRO A O 1
ATOM 1375 N N . LYS A 1 174 ? 21.465 48.140 10.078 1.00 54.03 174 LYS A N 1
ATOM 1376 C CA . LYS A 1 174 ? 21.958 49.428 9.570 1.00 54.03 174 LYS A CA 1
ATOM 1377 C C . LYS A 1 174 ? 23.456 49.567 9.866 1.00 54.03 174 LYS A C 1
ATOM 1379 O O . LYS A 1 174 ? 23.880 49.572 11.016 1.00 54.03 174 LYS A O 1
ATOM 1384 N N . SER A 1 175 ? 24.240 49.728 8.806 1.00 62.12 175 SER A N 1
ATOM 1385 C CA . SER A 1 175 ? 25.690 49.926 8.825 1.00 62.12 175 SER A CA 1
ATOM 1386 C C . SER A 1 175 ? 26.072 51.361 9.219 1.00 62.12 175 SER A C 1
ATOM 1388 O O . SER A 1 175 ? 26.467 52.124 8.345 1.00 62.12 175 SER A O 1
ATOM 1390 N N . THR A 1 176 ? 25.972 51.763 10.492 1.00 59.19 176 THR A N 1
ATOM 1391 C CA . THR A 1 176 ? 26.512 53.073 10.939 1.00 59.19 176 THR A CA 1
ATOM 1392 C C . THR A 1 176 ? 26.944 53.155 12.411 1.00 59.19 176 THR A C 1
ATOM 1394 O O . THR A 1 176 ? 26.827 54.225 12.993 1.00 59.19 176 THR A O 1
ATOM 1397 N N . GLU A 1 177 ? 27.502 52.113 13.037 1.00 52.94 177 GLU A N 1
ATOM 1398 C CA . GLU A 1 177 ? 28.224 52.318 14.310 1.00 52.94 177 GLU A CA 1
ATOM 1399 C C . GLU A 1 177 ? 29.547 51.547 14.354 1.00 52.94 177 GLU A C 1
ATOM 1401 O O . GLU A 1 177 ? 29.598 50.321 14.282 1.00 52.94 177 GLU A O 1
ATOM 1406 N N . LYS A 1 178 ? 30.642 52.308 14.442 1.00 52.50 178 LYS A N 1
ATOM 1407 C CA . LYS A 1 178 ? 32.010 51.826 14.638 1.00 52.50 178 LYS A CA 1
ATOM 1408 C C . LYS A 1 178 ? 32.280 51.864 16.148 1.00 52.50 178 LYS A C 1
ATOM 1410 O O . LYS A 1 178 ? 32.185 52.953 16.715 1.00 52.50 178 LYS A O 1
ATOM 1415 N N . PRO A 1 179 ? 32.590 50.745 16.825 1.00 59.28 179 PRO A N 1
ATOM 1416 C CA . PRO A 1 179 ? 32.851 50.789 18.258 1.00 59.28 179 PRO A CA 1
ATOM 1417 C C . PRO A 1 179 ? 34.173 51.527 18.547 1.00 59.28 179 PRO A C 1
ATOM 1419 O O . PRO A 1 179 ? 35.137 51.375 17.788 1.00 59.28 179 PRO A O 1
ATOM 1422 N N . PRO A 1 180 ? 34.238 52.338 19.620 1.00 55.88 180 PRO A N 1
ATOM 1423 C CA . PRO A 1 180 ? 35.442 53.071 19.975 1.00 55.88 180 PRO A CA 1
ATOM 1424 C C . PRO A 1 180 ? 36.518 52.106 20.476 1.00 55.88 180 PRO A C 1
ATOM 1426 O O . PRO A 1 180 ? 36.301 51.330 21.408 1.00 55.88 180 PRO A O 1
ATOM 1429 N N . ILE A 1 181 ? 37.694 52.195 19.856 1.00 53.44 181 ILE A N 1
ATOM 1430 C CA . ILE A 1 181 ? 38.940 51.621 20.362 1.00 53.44 181 ILE A CA 1
ATOM 1431 C C . ILE A 1 181 ? 39.220 52.290 21.709 1.00 53.44 181 ILE A C 1
ATOM 1433 O O . ILE A 1 181 ? 39.389 53.509 21.769 1.00 53.44 181 ILE A O 1
ATOM 1437 N N . LYS A 1 182 ? 39.228 51.505 22.788 1.00 53.00 182 LYS A N 1
ATOM 1438 C CA . LYS A 1 182 ? 39.770 51.947 24.075 1.00 53.00 182 LYS A CA 1
ATOM 1439 C C . LYS A 1 182 ? 41.245 51.519 24.174 1.00 53.00 182 LYS A C 1
ATOM 1441 O O . LYS A 1 182 ? 41.556 50.438 23.675 1.00 53.00 182 LYS A O 1
ATOM 1446 N N . PRO A 1 183 ? 42.108 52.383 24.739 1.00 60.75 183 PRO A N 1
ATOM 1447 C CA . PRO A 1 183 ? 43.555 52.185 24.832 1.00 60.75 183 PRO A CA 1
ATOM 1448 C C . PRO A 1 183 ? 43.955 51.083 25.816 1.00 60.75 183 PRO A C 1
ATOM 1450 O O . PRO A 1 183 ? 43.175 50.820 26.761 1.00 60.75 183 PRO A O 1
#

pLDDT: mean 76.85, std 17.74, range [38.53, 98.06]

Solvent-accessible surface area (backbone atoms only — not comparable to full-atom values): 11699 Å² total; per-residue (Å²): 134,90,78,89,83,80,86,78,80,82,78,82,74,79,83,69,83,81,72,71,95,37,82,62,56,50,48,51,54,50,50,51,51,51,49,53,54,48,52,52,51,52,51,53,52,54,50,54,52,51,52,56,52,41,53,53,41,51,62,47,44,69,72,39,76,74,48,72,81,46,54,70,70,39,51,54,44,23,47,48,38,79,80,52,49,66,69,57,35,26,72,74,71,71,50,55,67,86,75,23,46,69,55,36,64,66,42,47,45,50,51,54,55,56,65,73,47,79,84,76,74,81,74,86,53,96,92,52,58,85,87,56,50,84,78,55,89,77,91,70,75,48,68,64,51,48,52,50,26,52,55,55,43,50,54,62,57,47,66,74,68,56,77,80,78,71,89,66,82,87,69,80,81,82,91,81,81,83,82,81,86,76,136

Mean predicted aligned error: 16.06 Å

Foldseek 3Di:
DDDDDDDDDPPPDPPDPDDPPDPVVVVVVVVVVVVVVVVVVVVVVVVLLLLQLLVQLLVLLVVDPCSVVADPLLLSLLSVCVRDPQVVSCVVRVDHCVNRVVVNVVSVLSSVLSVVDDRDDQDDDPPDDPVCSSVDDDDDPSVVSNVSSVVVVVVVVVVVVPPPCPPDDPDDDDPDDDDDDDD

Radius of gyration: 33.29 Å; Cα contacts (8 Å, |Δi|>4): 84; chains: 1; bounding box: 114×83×63 Å

Secondary structure (DSSP, 8-state):
--------------------SSHHHHHHHHHHHHHHHHHHHHHHHHHHHHHHHHHHHHHHHTTSGGGGGS-HHHHHHHHHHTTS-HHHHHHHH---HHHHHHHHHHHHHHHHHHHHSPPPPPPPPTTS-GGGGGGSPPP--HHHHHHHHHHHHHHHHHTTTS--------PPPPS--PPPPP-

Nearest PDB structures (foldseek):
  8vq3-assembly1_B  TM=9.407E-01  e=2.769E-07  Homo sapiens
  8h6p-assembly1_B  TM=9.243E-01  e=2.769E-07  Homo sapiens
  7kjs-assembly1_B  TM=9.492E-01  e=1.109E-06  Homo sapiens
  8vq4-assembly1_B  TM=9.445E-01  e=1.448E-06  Homo sapiens
  5mq0-assembly1_O  TM=2.413E-01  e=7.594E+00  Saccharomyces cerevisiae

Sequence (183 aa):
MSRRSSRLQAKQQHAQPSQPDSPQEAQIIQAKKRKTAQDVKKGKEEITKKHQYEIRLLDLCILAIDSLEFQYRILAAAALCHFTSIEVVKKASGLEWEDISECVDWMVPFVSVVKSISPVKLKTFKKIAMEDRHNIQTHTNYLALLSEVNYVSTFRKAGQLSPVCNGGIMTPPKSTEKPPIKP

Organism: Myodes glareolus (NCBI:txid447135)